Protein AF-A0A6C0L9J0-F1 (afdb_monomer_lite)

Structure (mmCIF, N/CA/C/O backbone):
data_AF-A0A6C0L9J0-F1
#
_entry.id   AF-A0A6C0L9J0-F1
#
loop_
_atom_site.group_PDB
_atom_site.id
_atom_site.type_symbol
_atom_site.label_atom_id
_atom_site.label_alt_id
_atom_site.label_comp_id
_atom_site.label_asym_id
_atom_site.label_entity_id
_atom_site.label_seq_id
_atom_site.pdbx_PDB_ins_code
_atom_site.Cartn_x
_atom_site.Cartn_y
_atom_site.Cartn_z
_atom_site.occupancy
_atom_site.B_iso_or_equiv
_atom_site.auth_seq_id
_atom_site.auth_comp_id
_atom_site.auth_asym_id
_atom_site.auth_atom_id
_atom_site.pdbx_PDB_model_num
ATOM 1 N N . MET A 1 1 ? 30.653 -37.526 -63.000 1.00 47.81 1 MET A N 1
ATOM 2 C CA . MET A 1 1 ? 30.058 -36.736 -61.904 1.00 47.81 1 MET A CA 1
ATOM 3 C C . MET A 1 1 ? 30.768 -35.384 -61.719 1.00 47.81 1 MET A C 1
ATOM 5 O O . MET A 1 1 ? 30.141 -34.483 -61.198 1.00 47.81 1 MET A O 1
ATOM 9 N N . ASP A 1 2 ? 31.978 -35.179 -62.270 1.00 51.78 2 ASP A N 1
ATOM 10 C CA . ASP A 1 2 ? 32.762 -33.926 -62.133 1.00 51.78 2 ASP A CA 1
ATOM 11 C C . ASP A 1 2 ? 32.367 -32.725 -63.022 1.00 51.78 2 ASP A C 1
ATOM 13 O O . ASP A 1 2 ? 32.786 -31.596 -62.768 1.00 51.78 2 ASP A O 1
ATOM 17 N N . ILE A 1 3 ? 31.600 -32.919 -64.101 1.00 50.34 3 ILE A N 1
ATOM 18 C CA . ILE A 1 3 ? 31.293 -31.826 -65.053 1.00 50.34 3 ILE A CA 1
ATOM 19 C C . ILE A 1 3 ? 30.166 -30.922 -64.524 1.00 50.34 3 ILE A C 1
ATOM 21 O O . ILE A 1 3 ? 30.155 -29.719 -64.779 1.00 50.34 3 ILE A O 1
ATOM 25 N N . GLN A 1 4 ? 29.246 -31.485 -63.740 1.00 50.88 4 GLN A N 1
ATOM 26 C CA . GLN A 1 4 ? 28.081 -30.772 -63.211 1.00 50.88 4 GLN A CA 1
ATOM 27 C C . GLN A 1 4 ? 28.453 -29.863 -62.021 1.00 50.88 4 GLN A C 1
ATOM 29 O O . GLN A 1 4 ? 27.894 -28.780 -61.867 1.00 50.88 4 GLN A O 1
ATOM 34 N N . GLU A 1 5 ? 29.467 -30.249 -61.242 1.00 51.72 5 GLU A N 1
ATOM 35 C CA . GLU A 1 5 ? 29.964 -29.493 -60.084 1.00 51.72 5 GLU A CA 1
ATOM 36 C C . GLU A 1 5 ? 30.787 -28.254 -60.501 1.00 51.72 5 GLU A C 1
ATOM 38 O O . GLU A 1 5 ? 30.654 -27.180 -59.911 1.00 51.72 5 GLU A O 1
ATOM 43 N N . LYS A 1 6 ? 31.549 -28.343 -61.605 1.00 51.94 6 LYS A N 1
ATOM 44 C CA . LYS A 1 6 ? 32.286 -27.203 -62.191 1.00 51.94 6 LYS A CA 1
ATOM 45 C C . LYS A 1 6 ? 31.377 -26.092 -62.733 1.00 51.94 6 LYS A C 1
ATOM 47 O O . LYS A 1 6 ? 31.739 -24.920 -62.635 1.00 51.94 6 LYS A O 1
ATOM 52 N N . SER A 1 7 ? 30.212 -26.446 -63.283 1.00 56.53 7 SER A N 1
ATOM 53 C CA . SER A 1 7 ? 29.229 -25.476 -63.797 1.00 56.53 7 SER A CA 1
ATOM 54 C C . SER A 1 7 ? 28.603 -24.663 -62.661 1.00 56.53 7 SER A C 1
ATOM 56 O O . SER A 1 7 ? 28.573 -23.437 -62.719 1.00 56.53 7 SER A O 1
ATOM 58 N N . SER A 1 8 ? 28.209 -25.344 -61.580 1.00 62.62 8 SER A N 1
ATOM 59 C CA . SER A 1 8 ? 27.646 -24.731 -60.370 1.00 62.62 8 SER A CA 1
ATOM 60 C C . SER A 1 8 ? 28.617 -23.744 -59.713 1.00 62.62 8 SER A C 1
ATOM 62 O O . SER A 1 8 ? 28.225 -22.656 -59.300 1.00 62.62 8 SER A O 1
ATOM 64 N N . PHE A 1 9 ? 29.903 -24.094 -59.626 1.00 67.12 9 PHE A N 1
ATOM 65 C CA . PHE A 1 9 ? 30.902 -23.218 -59.009 1.00 67.12 9 PHE A CA 1
ATOM 66 C C . PHE A 1 9 ? 31.180 -21.962 -59.852 1.00 67.12 9 PHE A C 1
ATOM 68 O O . PHE A 1 9 ? 31.325 -20.870 -59.309 1.00 67.12 9 PHE A O 1
ATOM 75 N N . SER A 1 10 ? 31.194 -22.100 -61.183 1.00 71.81 10 SER A N 1
ATOM 76 C CA . SER A 1 10 ? 31.327 -20.978 -62.123 1.00 71.81 10 SER A CA 1
ATOM 77 C C . SER A 1 10 ? 30.147 -20.006 -62.038 1.00 71.81 10 SER A C 1
ATOM 79 O O . SER A 1 10 ? 30.343 -18.794 -62.102 1.00 71.81 10 SER A O 1
ATOM 81 N N . GLU A 1 11 ? 28.925 -20.517 -61.892 1.00 72.81 11 GLU A N 1
ATOM 82 C CA . GLU A 1 11 ? 27.723 -19.691 -61.745 1.00 72.81 11 GLU A CA 1
ATOM 83 C C . GLU A 1 11 ? 27.723 -18.923 -60.420 1.00 72.81 11 GLU A C 1
ATOM 85 O O . GLU A 1 11 ? 27.478 -17.718 -60.413 1.00 72.81 11 GLU A O 1
ATOM 90 N N . ILE A 1 12 ? 28.098 -19.578 -59.316 1.00 74.81 12 ILE A N 1
ATOM 91 C CA . ILE A 1 12 ? 28.243 -18.931 -58.004 1.00 74.81 12 ILE A CA 1
ATOM 92 C C . ILE A 1 12 ? 29.313 -17.833 -58.053 1.00 74.81 12 ILE A C 1
ATOM 94 O O . ILE A 1 12 ? 29.078 -16.730 -57.561 1.00 74.81 12 ILE A O 1
ATOM 98 N N . LEU A 1 13 ? 30.461 -18.089 -58.690 1.00 73.12 13 LEU A N 1
ATOM 99 C CA . LEU A 1 13 ? 31.531 -17.095 -58.822 1.00 73.12 13 LEU A CA 1
ATOM 100 C C . LEU A 1 13 ? 31.079 -15.871 -59.636 1.00 73.12 13 LEU A C 1
ATOM 102 O O . LEU A 1 13 ? 31.434 -14.739 -59.313 1.00 73.12 13 LEU A O 1
ATOM 106 N N . ASN A 1 14 ? 30.265 -16.092 -60.670 1.00 76.06 14 ASN A N 1
ATOM 107 C CA . ASN A 1 14 ? 29.735 -15.024 -61.510 1.00 76.06 14 ASN A CA 1
ATOM 108 C C . ASN A 1 14 ? 28.680 -14.188 -60.767 1.00 76.06 14 ASN A C 1
ATOM 110 O O . ASN A 1 14 ? 28.704 -12.963 -60.837 1.00 76.06 14 ASN A O 1
ATOM 114 N N . ILE A 1 15 ? 27.810 -14.831 -59.981 1.00 74.25 15 ILE A N 1
ATOM 115 C CA . ILE A 1 15 ? 26.850 -14.146 -59.103 1.00 74.25 15 ILE A CA 1
ATOM 116 C C . ILE A 1 15 ? 27.595 -13.290 -58.072 1.00 74.25 15 ILE A C 1
ATOM 118 O O . ILE A 1 15 ? 27.289 -12.109 -57.919 1.00 74.25 15 ILE A O 1
ATOM 122 N N . ILE A 1 16 ? 28.613 -13.851 -57.415 1.00 72.19 16 ILE A N 1
ATOM 123 C CA . ILE A 1 16 ? 29.451 -13.127 -56.449 1.00 72.19 16 ILE A CA 1
ATOM 124 C C . ILE A 1 16 ? 30.126 -11.921 -57.114 1.00 72.19 16 ILE A C 1
ATOM 126 O O . ILE A 1 16 ? 30.069 -10.827 -56.562 1.00 72.19 16 ILE A O 1
ATOM 130 N N . ASN A 1 17 ? 30.686 -12.075 -58.318 1.00 73.19 17 ASN A N 1
ATOM 131 C CA . ASN A 1 17 ? 31.301 -10.968 -59.058 1.00 73.19 17 ASN A CA 1
ATOM 132 C C . ASN A 1 17 ? 30.301 -9.873 -59.453 1.00 73.19 17 ASN A C 1
ATOM 134 O O . ASN A 1 17 ? 30.644 -8.695 -59.389 1.00 73.19 17 ASN A O 1
ATOM 138 N N . ILE A 1 18 ? 29.064 -10.226 -59.815 1.00 75.38 18 ILE A N 1
ATOM 139 C CA . ILE A 1 18 ? 28.004 -9.246 -60.102 1.00 75.38 18 ILE A CA 1
ATOM 140 C C . ILE A 1 18 ? 27.656 -8.449 -58.837 1.00 75.38 18 ILE A C 1
ATOM 142 O O . ILE A 1 18 ? 27.552 -7.223 -58.891 1.00 75.38 18 ILE A O 1
ATOM 146 N N . TYR A 1 19 ? 27.533 -9.116 -57.685 1.00 70.56 19 TYR A N 1
ATOM 147 C CA . TYR A 1 19 ? 27.280 -8.442 -56.409 1.00 70.56 19 TYR A CA 1
ATOM 148 C C . TYR A 1 19 ? 28.460 -7.577 -55.952 1.00 70.56 19 TYR A C 1
ATOM 150 O O . TYR A 1 19 ? 28.243 -6.451 -55.505 1.00 70.56 19 TYR A O 1
ATOM 158 N N . LEU A 1 20 ? 29.698 -8.061 -56.096 1.00 68.50 20 LEU A N 1
ATOM 159 C CA . LEU A 1 20 ? 30.905 -7.290 -55.787 1.00 68.50 20 LEU A CA 1
ATOM 160 C C . LEU A 1 20 ? 31.041 -6.068 -56.693 1.00 68.50 20 LEU A C 1
ATOM 162 O O . LEU A 1 20 ? 31.313 -4.985 -56.190 1.00 68.50 20 LEU A O 1
ATOM 166 N N . SER A 1 21 ? 30.774 -6.208 -57.993 1.00 68.25 21 SER A N 1
ATOM 167 C CA . SER A 1 21 ? 30.796 -5.088 -58.938 1.00 68.25 21 SER A CA 1
ATOM 168 C C . SER A 1 21 ? 29.705 -4.060 -58.627 1.00 68.25 21 SER A C 1
ATOM 170 O O . SER A 1 21 ? 29.962 -2.857 -58.657 1.00 68.25 21 SER A O 1
ATOM 172 N N . GLY A 1 22 ? 28.505 -4.512 -58.246 1.00 70.94 22 GLY A N 1
ATOM 173 C CA . GLY A 1 22 ? 27.444 -3.629 -57.763 1.00 70.94 22 GLY A CA 1
ATOM 174 C C . GLY A 1 22 ? 27.860 -2.872 -56.499 1.00 70.94 22 GLY A C 1
ATOM 175 O O . GLY A 1 22 ? 27.711 -1.653 -56.429 1.00 70.94 22 GLY A O 1
ATOM 176 N N . PHE A 1 23 ? 28.436 -3.570 -55.519 1.00 72.06 23 PHE A N 1
ATOM 177 C CA . PHE A 1 23 ? 28.931 -2.967 -54.281 1.00 72.06 23 PHE A CA 1
ATOM 178 C C . PHE A 1 23 ? 30.071 -1.970 -54.526 1.00 72.06 23 PHE A C 1
ATOM 180 O O . PHE A 1 23 ? 30.087 -0.890 -53.936 1.00 72.06 23 PHE A O 1
ATOM 187 N N . GLU A 1 24 ? 31.000 -2.300 -55.417 1.00 67.06 24 GLU A N 1
ATOM 188 C CA . GLU A 1 24 ? 32.104 -1.437 -55.824 1.00 67.06 24 GLU A CA 1
ATOM 189 C C . GLU A 1 24 ? 31.581 -0.172 -56.516 1.00 67.06 24 GLU A C 1
ATOM 191 O O . GLU A 1 24 ? 31.966 0.933 -56.137 1.00 67.06 24 GLU A O 1
ATOM 196 N N . ALA A 1 25 ? 30.617 -0.299 -57.433 1.00 71.06 25 ALA A N 1
ATOM 197 C CA . ALA A 1 25 ? 29.975 0.841 -58.085 1.00 71.06 25 ALA A CA 1
ATOM 198 C C . ALA A 1 25 ? 29.236 1.754 -57.088 1.00 71.06 25 ALA A C 1
ATOM 200 O O . ALA A 1 25 ? 29.375 2.977 -57.154 1.00 71.06 25 ALA A O 1
ATOM 201 N N . TYR A 1 26 ? 28.501 1.184 -56.125 1.00 69.50 26 TYR A N 1
ATOM 202 C CA . TYR A 1 26 ? 27.864 1.956 -55.051 1.00 69.50 26 TYR A CA 1
ATOM 203 C C . TYR A 1 26 ? 28.889 2.633 -54.138 1.00 69.50 26 TYR A C 1
ATOM 205 O O . TYR A 1 26 ? 28.709 3.790 -53.761 1.00 69.50 26 TYR A O 1
ATOM 213 N N . SER A 1 27 ? 29.984 1.947 -53.818 1.00 61.94 27 SER A N 1
ATOM 214 C CA . SER A 1 27 ? 31.068 2.489 -52.997 1.00 61.94 27 SER A CA 1
ATOM 215 C C . SER A 1 27 ? 31.772 3.646 -53.706 1.00 61.94 27 SER A C 1
ATOM 217 O O . SER A 1 27 ? 31.978 4.695 -53.099 1.00 61.94 27 SER A O 1
ATOM 219 N N . TYR A 1 28 ? 32.054 3.512 -55.006 1.00 69.12 28 TYR A N 1
ATOM 220 C CA . TYR A 1 28 ? 32.574 4.597 -55.838 1.00 69.12 28 TYR A CA 1
ATOM 221 C C . TYR A 1 28 ? 31.591 5.757 -55.948 1.00 69.12 28 TYR A C 1
ATOM 223 O O . TYR A 1 28 ? 32.019 6.902 -55.872 1.00 69.12 28 TYR A O 1
ATOM 231 N N . TYR A 1 29 ? 30.288 5.497 -56.071 1.00 72.38 29 TYR A N 1
ATOM 232 C CA . TYR A 1 29 ? 29.274 6.550 -56.088 1.00 72.38 29 TYR A CA 1
ATOM 233 C C . TYR A 1 29 ? 29.210 7.312 -54.756 1.00 72.38 29 TYR A C 1
ATOM 235 O O . TYR A 1 29 ? 29.145 8.542 -54.758 1.00 72.38 29 TYR A O 1
ATOM 243 N N . ILE A 1 30 ? 29.284 6.615 -53.618 1.00 66.50 30 ILE A N 1
ATOM 244 C CA . ILE A 1 30 ? 29.322 7.230 -52.283 1.00 66.50 30 ILE A CA 1
ATOM 245 C C . ILE A 1 30 ? 30.614 8.030 -52.099 1.00 66.50 30 ILE A C 1
ATOM 247 O O . ILE A 1 30 ? 30.551 9.183 -51.681 1.00 66.50 30 ILE A O 1
ATOM 251 N N . LEU A 1 31 ? 31.771 7.466 -52.455 1.00 67.06 31 LEU A N 1
ATOM 252 C CA . LEU A 1 31 ? 33.071 8.138 -52.361 1.00 67.06 31 LEU A CA 1
ATOM 253 C C . LEU A 1 31 ? 33.170 9.338 -53.304 1.00 67.06 31 LEU A C 1
ATOM 255 O O . LEU A 1 31 ? 33.675 10.382 -52.904 1.00 67.06 31 LEU A O 1
ATOM 259 N N . TYR A 1 32 ? 32.653 9.223 -54.527 1.00 68.69 32 TYR A N 1
ATOM 260 C CA . TYR A 1 32 ? 32.557 10.323 -55.480 1.00 68.69 32 TYR A CA 1
ATOM 261 C C . TYR A 1 32 ? 31.629 11.412 -54.956 1.00 68.69 32 TYR A C 1
ATOM 263 O O . TYR A 1 32 ? 32.008 12.575 -54.955 1.00 68.69 32 TYR A O 1
ATOM 271 N N . SER A 1 33 ? 30.455 11.053 -54.436 1.00 66.25 33 SER A N 1
ATOM 272 C CA . SER A 1 33 ? 29.528 12.010 -53.826 1.00 66.25 33 SER A CA 1
ATOM 273 C C . SER A 1 33 ? 30.157 12.703 -52.613 1.00 66.25 33 SER A C 1
ATOM 275 O O . SER A 1 33 ? 30.070 13.923 -52.507 1.00 66.25 33 SER A O 1
ATOM 277 N N . LEU A 1 34 ? 30.872 11.971 -51.748 1.00 61.16 34 LEU A N 1
ATOM 278 C CA . LEU A 1 34 ? 31.637 12.545 -50.635 1.00 61.16 34 LEU A CA 1
ATOM 279 C C . LEU A 1 34 ? 32.784 13.440 -51.115 1.00 61.16 34 LEU A C 1
ATOM 281 O O . LEU A 1 34 ? 33.017 14.487 -50.522 1.00 61.16 34 LEU A O 1
ATOM 285 N N . SER A 1 35 ? 33.497 13.054 -52.173 1.00 61.47 35 SER A N 1
ATOM 286 C CA . SER A 1 35 ? 34.591 13.834 -52.762 1.00 61.47 35 SER A CA 1
ATOM 287 C C . SER A 1 35 ? 34.073 15.105 -53.430 1.00 61.47 35 SER A C 1
ATOM 289 O O . SER A 1 35 ? 34.681 16.161 -53.289 1.00 61.47 35 SER A O 1
ATOM 291 N N . ASN A 1 36 ? 32.922 15.037 -54.096 1.00 60.62 36 ASN A N 1
ATOM 292 C CA . ASN A 1 36 ? 32.284 16.178 -54.739 1.00 60.62 36 ASN A CA 1
ATOM 293 C C . ASN A 1 36 ? 31.684 17.132 -53.699 1.00 60.62 36 ASN A C 1
ATOM 295 O O . ASN A 1 36 ? 31.747 18.346 -53.874 1.00 60.62 36 ASN A O 1
ATOM 299 N N . VAL A 1 37 ? 31.169 16.599 -52.585 1.00 62.59 37 VAL A N 1
ATOM 300 C CA . VAL A 1 37 ? 30.868 17.393 -51.390 1.00 62.59 37 VAL A CA 1
ATOM 301 C C . VAL A 1 37 ? 32.163 18.023 -50.881 1.00 62.59 37 VAL A C 1
ATOM 303 O O . VAL A 1 37 ? 32.251 19.235 -50.903 1.00 62.59 37 VAL A O 1
ATOM 306 N N . SER A 1 38 ? 33.215 17.258 -50.572 1.00 57.25 38 SER A N 1
ATOM 307 C CA . SER A 1 38 ? 34.508 17.759 -50.068 1.00 57.25 38 SER A CA 1
ATOM 308 C C . SER A 1 38 ? 35.143 18.854 -50.939 1.00 57.25 38 SER A C 1
ATOM 310 O O . SER A 1 38 ? 35.646 19.840 -50.407 1.00 57.25 38 SER A O 1
ATOM 312 N N . ASN A 1 39 ? 35.106 18.713 -52.266 1.00 58.00 39 ASN A N 1
ATOM 313 C CA . ASN A 1 39 ? 35.653 19.694 -53.207 1.00 58.00 39 ASN A CA 1
ATOM 314 C C . ASN A 1 39 ? 34.782 20.957 -53.309 1.00 58.00 39 ASN A C 1
ATOM 316 O O . ASN A 1 39 ? 35.319 22.045 -53.499 1.00 58.00 39 ASN A O 1
ATOM 320 N N . ASN A 1 40 ? 33.461 20.845 -53.128 1.00 57.84 40 ASN A N 1
ATOM 321 C CA . ASN A 1 40 ? 32.553 21.997 -53.063 1.00 57.84 40 ASN A CA 1
ATOM 322 C C . ASN A 1 40 ? 32.422 22.590 -51.647 1.00 57.84 40 ASN A C 1
ATOM 324 O O . ASN A 1 40 ? 31.983 23.730 -51.499 1.00 57.84 40 ASN A O 1
ATOM 328 N N . THR A 1 41 ? 32.845 21.867 -50.607 1.00 52.66 41 THR A N 1
ATOM 329 C CA . THR A 1 41 ? 32.806 22.304 -49.206 1.00 52.66 41 THR A CA 1
ATOM 330 C C . THR A 1 41 ? 33.764 23.464 -48.950 1.00 52.66 41 THR A C 1
ATOM 332 O O . THR A 1 41 ? 33.439 24.345 -48.163 1.00 52.66 41 THR A O 1
ATOM 335 N N . TYR A 1 42 ? 34.881 23.564 -49.680 1.00 52.56 42 TYR A N 1
ATOM 336 C CA . TYR A 1 42 ? 35.772 24.733 -49.604 1.00 52.56 42 TYR A CA 1
ATOM 337 C C . TYR A 1 42 ? 35.109 26.051 -50.053 1.00 52.56 42 TYR A C 1
ATOM 339 O O . TYR A 1 42 ? 35.572 27.119 -49.661 1.00 52.56 42 TYR A O 1
ATOM 347 N N . ASN A 1 43 ? 34.012 25.983 -50.821 1.00 54.28 43 ASN A N 1
ATOM 348 C CA . ASN A 1 43 ? 33.217 27.139 -51.254 1.00 54.28 43 ASN A CA 1
ATOM 349 C C . ASN A 1 43 ? 31.942 27.357 -50.422 1.00 54.28 43 ASN A C 1
ATOM 351 O O . ASN A 1 43 ? 31.182 28.289 -50.695 1.00 54.28 43 ASN A O 1
ATOM 355 N N . LEU A 1 44 ? 31.677 26.521 -49.415 1.00 58.28 44 LEU A N 1
ATOM 356 C CA . LEU A 1 44 ? 30.556 26.744 -48.507 1.00 58.28 44 LEU A CA 1
ATOM 357 C C . LEU A 1 44 ? 30.925 27.847 -47.514 1.00 58.28 44 LEU A C 1
ATOM 359 O O . LEU A 1 44 ? 31.989 27.835 -46.894 1.00 58.28 44 LEU A O 1
ATOM 363 N N . SER A 1 45 ? 30.014 28.797 -47.328 1.00 64.75 45 SER A N 1
ATOM 364 C CA . SER A 1 45 ? 30.209 29.863 -46.346 1.00 64.75 45 SER A CA 1
ATOM 365 C C . SER A 1 45 ? 30.359 29.284 -44.930 1.00 64.75 45 SER A C 1
ATOM 367 O O . SER A 1 45 ? 29.773 28.245 -44.600 1.00 64.75 45 SER A O 1
ATOM 369 N N . LEU A 1 46 ? 31.100 29.978 -44.059 1.00 63.50 46 LEU A N 1
ATOM 370 C CA . LEU A 1 46 ? 31.235 29.622 -42.636 1.00 63.50 46 LEU A CA 1
ATOM 371 C C . LEU A 1 46 ? 29.870 29.393 -41.954 1.00 63.50 46 LEU A C 1
ATOM 373 O O . LEU A 1 46 ? 29.740 28.510 -41.109 1.00 63.50 46 LEU A O 1
ATOM 377 N N . TYR A 1 47 ? 28.835 30.131 -42.371 1.00 69.12 47 TYR A N 1
ATOM 378 C CA . TYR A 1 47 ? 27.465 29.980 -41.875 1.00 69.12 47 TYR A CA 1
ATOM 379 C C . TYR A 1 47 ? 26.857 28.606 -42.179 1.00 69.12 47 TYR A C 1
ATOM 381 O O . TYR A 1 47 ? 26.197 28.025 -41.321 1.00 69.12 47 TYR A O 1
ATOM 389 N N . GLN A 1 48 ? 27.093 28.052 -43.369 1.00 69.25 48 GLN A N 1
ATOM 390 C CA . GLN A 1 48 ? 26.560 26.738 -43.741 1.00 69.25 48 GLN A CA 1
ATOM 391 C C . GLN A 1 48 ? 27.242 25.609 -42.960 1.00 69.25 48 GLN A C 1
ATOM 393 O O . GLN A 1 48 ? 26.568 24.681 -42.517 1.00 69.25 48 GLN A O 1
ATOM 398 N N . HIS A 1 49 ? 28.548 25.724 -42.702 1.00 70.94 49 HIS A N 1
ATOM 399 C CA . HIS A 1 49 ? 29.271 24.783 -41.842 1.00 70.94 49 HIS A CA 1
ATOM 400 C C . HIS A 1 49 ? 28.767 24.822 -40.395 1.00 70.94 49 HIS A C 1
ATOM 402 O O . HIS A 1 49 ? 28.568 23.774 -39.782 1.00 70.94 49 HIS A O 1
ATOM 408 N N . LEU A 1 50 ? 28.510 26.022 -39.863 1.00 74.25 50 LEU A N 1
ATOM 409 C CA . LEU A 1 50 ? 27.951 26.203 -38.524 1.00 74.25 50 LEU A CA 1
ATOM 410 C C . LEU A 1 50 ? 26.565 25.550 -38.398 1.00 74.25 50 LEU A C 1
ATOM 412 O O . LEU A 1 50 ? 26.308 24.845 -37.427 1.00 74.25 50 LEU A O 1
ATOM 416 N N . ILE A 1 51 ? 25.691 25.735 -39.393 1.00 77.38 51 ILE A N 1
ATOM 417 C CA . ILE A 1 51 ? 24.346 25.136 -39.405 1.00 77.38 51 ILE A CA 1
ATOM 418 C C . ILE A 1 51 ? 24.422 23.605 -39.427 1.00 77.38 51 ILE A C 1
ATOM 420 O O . ILE A 1 51 ? 23.699 22.952 -38.678 1.00 77.38 51 ILE A O 1
ATOM 424 N N . ILE A 1 52 ? 25.317 23.026 -40.234 1.00 83.25 52 ILE A N 1
ATOM 425 C CA . ILE A 1 52 ? 25.514 21.569 -40.284 1.00 83.25 52 ILE A CA 1
ATOM 426 C C . ILE A 1 52 ? 26.026 21.045 -38.937 1.00 83.25 52 ILE A C 1
ATOM 428 O O . ILE A 1 52 ? 25.532 20.032 -38.446 1.00 83.25 52 ILE A O 1
ATOM 432 N N . LEU A 1 53 ? 26.968 21.746 -38.302 1.00 81.88 53 LEU A N 1
ATOM 433 C CA . LEU A 1 53 ? 27.498 21.356 -36.996 1.00 81.88 53 LEU A CA 1
ATOM 434 C C . LEU A 1 53 ? 26.425 21.418 -35.899 1.00 81.88 53 LEU A C 1
ATOM 436 O O . LEU A 1 53 ? 26.314 20.490 -35.098 1.00 81.88 53 LEU A O 1
ATOM 440 N N . ILE A 1 54 ? 25.593 22.463 -35.898 1.00 84.38 54 ILE A N 1
ATOM 441 C CA . ILE A 1 54 ? 24.441 22.579 -34.991 1.00 84.38 54 ILE A CA 1
ATOM 442 C C . ILE A 1 54 ? 23.444 21.445 -35.246 1.00 84.38 54 ILE A C 1
ATOM 444 O O . ILE A 1 54 ? 22.954 20.839 -34.297 1.00 84.38 54 ILE A O 1
ATOM 448 N N . PHE A 1 55 ? 23.167 21.121 -36.510 1.00 87.44 55 PHE A N 1
ATOM 449 C CA . PHE A 1 55 ? 22.257 20.037 -36.867 1.00 87.44 55 PHE A CA 1
ATOM 450 C C . PHE A 1 55 ? 22.764 18.677 -36.373 1.00 87.44 55 PHE A C 1
ATOM 452 O O . PHE A 1 55 ? 22.009 17.931 -35.754 1.00 87.44 55 PHE A O 1
ATOM 459 N N . ILE A 1 56 ? 24.053 18.378 -36.562 1.00 88.62 56 ILE A N 1
ATOM 460 C CA . ILE A 1 56 ? 24.678 17.152 -36.045 1.00 88.62 56 ILE A CA 1
ATOM 461 C C . ILE A 1 56 ? 24.583 17.103 -34.514 1.00 88.62 56 ILE A C 1
ATOM 463 O O . ILE A 1 56 ? 24.198 16.074 -33.959 1.00 88.62 56 ILE A O 1
ATOM 467 N N . ALA A 1 57 ? 24.871 18.211 -33.825 1.00 89.06 57 ALA A N 1
ATOM 468 C CA . ALA A 1 57 ? 24.747 18.287 -32.370 1.00 89.06 57 ALA A CA 1
ATOM 469 C C . ALA A 1 57 ? 23.304 18.035 -31.895 1.00 89.06 57 ALA A C 1
ATOM 471 O O . ALA A 1 57 ? 23.091 17.336 -30.905 1.00 89.06 57 ALA A O 1
ATOM 472 N N . LEU A 1 58 ? 22.311 18.548 -32.627 1.00 92.38 58 LEU A N 1
ATOM 473 C CA . LEU A 1 58 ? 20.892 18.354 -32.330 1.00 92.38 58 LEU A CA 1
ATOM 474 C C . LEU A 1 58 ? 20.477 16.886 -32.523 1.00 92.38 58 LEU A C 1
ATOM 476 O O . LEU A 1 58 ? 19.818 16.317 -31.655 1.00 92.38 58 LEU A O 1
ATOM 480 N N . VAL A 1 59 ? 20.926 16.236 -33.601 1.00 92.56 59 VAL A N 1
ATOM 481 C CA . VAL A 1 59 ? 20.684 14.800 -33.830 1.00 92.56 59 VAL A CA 1
ATOM 482 C C . VAL A 1 59 ? 21.299 13.952 -32.713 1.00 92.56 59 VAL A C 1
ATOM 484 O O . VAL A 1 59 ? 20.630 13.064 -32.187 1.00 92.56 59 VAL A O 1
ATOM 487 N N . ILE A 1 60 ? 22.536 14.248 -32.297 1.00 92.69 60 ILE A N 1
ATOM 488 C CA . ILE A 1 60 ? 23.184 13.556 -31.171 1.00 92.69 60 ILE A CA 1
ATOM 489 C C . ILE A 1 60 ? 22.377 13.754 -29.883 1.00 92.69 60 ILE A C 1
ATOM 491 O O . ILE A 1 60 ? 22.136 12.790 -29.161 1.00 92.69 60 ILE A O 1
ATOM 495 N N . PHE A 1 61 ? 21.911 14.975 -29.610 1.00 93.81 61 PHE A N 1
ATOM 496 C CA . PHE A 1 61 ? 21.085 15.258 -28.438 1.00 93.81 61 PHE A CA 1
ATOM 497 C C . PHE A 1 61 ? 19.779 14.449 -28.441 1.00 93.81 61 PHE A C 1
ATOM 499 O O . PHE A 1 61 ? 19.445 13.835 -27.429 1.00 93.81 61 PHE A O 1
ATOM 506 N N . ILE A 1 62 ? 19.077 14.376 -29.579 1.00 89.81 62 ILE A N 1
ATOM 507 C CA . ILE A 1 62 ? 17.860 13.559 -29.716 1.00 89.81 62 ILE A CA 1
ATOM 508 C C . ILE A 1 62 ? 18.167 12.082 -29.459 1.00 89.81 62 ILE A C 1
ATOM 510 O O . ILE A 1 62 ? 17.444 11.439 -28.701 1.00 89.81 62 ILE A O 1
ATOM 514 N N . LEU A 1 63 ? 19.245 11.545 -30.041 1.00 87.75 63 LEU A N 1
ATOM 515 C CA . LEU A 1 63 ? 19.639 10.150 -29.830 1.00 87.75 63 LEU A CA 1
ATOM 516 C C . LEU A 1 63 ? 19.966 9.861 -28.363 1.00 87.75 63 LEU A C 1
ATOM 518 O O . LEU A 1 63 ? 19.579 8.812 -27.858 1.00 87.75 63 LEU A O 1
ATOM 522 N N . VAL A 1 64 ? 20.622 10.789 -27.662 1.00 89.56 64 VAL A N 1
ATOM 523 C CA . VAL A 1 64 ? 20.904 10.663 -26.226 1.00 89.56 64 VAL A CA 1
ATOM 524 C C . VAL A 1 64 ? 19.610 10.654 -25.413 1.00 89.56 64 VAL A C 1
ATOM 526 O O . VAL A 1 64 ? 19.441 9.786 -24.558 1.00 89.56 64 VAL A O 1
ATOM 529 N N . VAL A 1 65 ? 18.676 11.569 -25.689 1.00 90.38 65 VAL A N 1
ATOM 530 C CA . VAL A 1 65 ? 17.372 11.605 -25.005 1.00 90.38 65 VAL A CA 1
ATOM 531 C C . VAL A 1 65 ? 16.587 10.317 -25.260 1.00 90.38 65 VAL A C 1
ATOM 533 O O . VAL A 1 65 ? 16.093 9.715 -24.310 1.00 90.38 65 VAL A O 1
ATOM 536 N N . MET A 1 66 ? 16.526 9.849 -26.510 1.00 85.00 66 MET A N 1
ATOM 537 C CA . MET A 1 66 ? 15.866 8.586 -26.858 1.00 85.00 66 MET A CA 1
ATOM 538 C C . MET A 1 66 ? 16.532 7.379 -26.190 1.00 85.00 66 MET A C 1
ATOM 540 O O . MET A 1 66 ? 15.838 6.497 -25.690 1.00 85.00 66 MET A O 1
ATOM 544 N N . TYR A 1 67 ? 17.866 7.336 -26.160 1.00 84.81 67 TYR A N 1
ATOM 545 C CA . TYR A 1 67 ? 18.619 6.272 -25.500 1.00 84.81 67 TYR A CA 1
ATOM 546 C C . TYR A 1 67 ? 18.301 6.217 -24.006 1.00 84.81 67 TYR A C 1
ATOM 548 O O . TYR A 1 67 ? 17.987 5.150 -23.480 1.00 84.81 67 TYR A O 1
ATOM 556 N N . TYR A 1 68 ? 18.321 7.366 -23.326 1.00 83.62 68 TYR A N 1
ATOM 557 C CA . TYR A 1 68 ? 17.962 7.419 -21.916 1.00 83.62 68 TYR A CA 1
ATOM 558 C C . TYR A 1 68 ? 16.503 7.019 -21.686 1.00 83.62 68 TYR A C 1
ATOM 560 O O . TYR A 1 68 ? 16.253 6.227 -20.784 1.00 83.62 68 TYR A O 1
ATOM 568 N N . ASP A 1 69 ? 15.555 7.479 -22.506 1.00 84.25 69 ASP A N 1
ATOM 569 C CA . ASP A 1 69 ? 14.142 7.101 -22.364 1.00 84.25 69 ASP A CA 1
ATOM 570 C C . ASP A 1 69 ? 13.934 5.578 -22.453 1.00 84.25 69 ASP A C 1
ATOM 572 O O . ASP A 1 69 ? 13.293 4.976 -21.588 1.00 84.25 69 ASP A O 1
ATOM 576 N N . VAL A 1 70 ? 14.552 4.922 -23.442 1.00 83.69 70 VAL A N 1
ATOM 577 C CA . VAL A 1 70 ? 14.452 3.463 -23.618 1.00 83.69 70 VAL A CA 1
ATOM 578 C C . VAL A 1 70 ? 15.097 2.714 -22.452 1.00 83.69 70 VAL A C 1
ATOM 580 O O . VAL A 1 70 ? 14.450 1.856 -21.850 1.00 83.69 70 VAL A O 1
ATOM 583 N N . ILE A 1 71 ? 16.333 3.061 -22.086 1.00 78.62 71 ILE A N 1
ATOM 584 C CA . ILE A 1 71 ? 17.072 2.364 -21.025 1.00 78.62 71 ILE A CA 1
ATOM 585 C C . ILE A 1 71 ? 16.411 2.561 -19.659 1.00 78.62 71 ILE A C 1
ATOM 587 O O . ILE A 1 71 ? 16.276 1.602 -18.899 1.00 78.62 71 ILE A O 1
ATOM 591 N N . TYR A 1 72 ? 15.954 3.775 -19.331 1.00 74.38 72 TYR A N 1
ATOM 592 C CA . TYR A 1 72 ? 15.247 4.016 -18.071 1.00 74.38 72 TYR A CA 1
ATOM 593 C C . TYR A 1 72 ? 13.920 3.263 -18.016 1.00 74.38 72 TYR A C 1
ATOM 595 O O . TYR A 1 72 ? 13.582 2.709 -16.966 1.00 74.38 72 TYR A O 1
ATOM 603 N N . ARG A 1 73 ? 13.181 3.196 -19.129 1.00 73.75 73 ARG A N 1
ATOM 604 C CA . ARG A 1 73 ? 11.934 2.429 -19.200 1.00 73.75 73 ARG A CA 1
ATOM 605 C C . ARG A 1 73 ? 12.180 0.936 -18.995 1.00 73.75 73 ARG A C 1
ATOM 607 O O . ARG A 1 73 ? 11.476 0.311 -18.204 1.00 73.75 73 ARG A O 1
ATOM 614 N N . GLU A 1 74 ? 13.190 0.371 -19.649 1.00 75.12 74 GLU A N 1
ATOM 615 C CA . GLU A 1 74 ? 13.564 -1.037 -19.478 1.00 75.12 74 GLU A CA 1
ATOM 616 C C . GLU A 1 74 ? 14.042 -1.337 -18.055 1.00 75.12 74 GLU A C 1
ATOM 618 O O . GLU A 1 74 ? 13.544 -2.269 -17.423 1.00 75.12 74 GLU A O 1
ATOM 623 N N . ALA A 1 75 ? 14.930 -0.510 -17.500 1.00 68.69 75 ALA A N 1
ATOM 624 C CA . ALA A 1 75 ? 15.408 -0.663 -16.128 1.00 68.69 75 ALA A CA 1
ATOM 625 C C . ALA A 1 75 ? 14.268 -0.557 -15.101 1.00 68.69 75 ALA A C 1
ATOM 627 O O . ALA A 1 75 ? 14.237 -1.314 -14.130 1.00 68.69 75 ALA A O 1
ATOM 628 N N . SER A 1 76 ? 13.310 0.348 -15.323 1.00 73.38 76 SER A N 1
ATOM 629 C CA . SER A 1 76 ? 12.113 0.489 -14.489 1.00 73.38 76 SER A CA 1
ATOM 630 C C . SER A 1 76 ? 11.244 -0.770 -14.531 1.00 73.38 76 SER A C 1
ATOM 632 O O . SER A 1 76 ? 10.848 -1.285 -13.483 1.00 73.38 76 SER A O 1
ATOM 634 N N . ASN A 1 77 ? 11.013 -1.321 -15.726 1.00 75.00 77 ASN A N 1
ATOM 635 C CA . ASN A 1 77 ? 10.248 -2.554 -15.896 1.00 75.00 77 ASN A CA 1
ATOM 636 C C . ASN A 1 77 ? 10.932 -3.746 -15.213 1.00 75.00 77 ASN A C 1
ATOM 638 O O . ASN A 1 77 ? 10.284 -4.461 -14.451 1.00 75.00 77 ASN A O 1
ATOM 642 N N . ILE A 1 78 ? 12.244 -3.920 -15.413 1.00 77.62 78 ILE A N 1
ATOM 643 C CA . ILE A 1 78 ? 13.034 -4.984 -14.770 1.00 77.62 78 ILE A CA 1
ATOM 644 C C . ILE A 1 78 ? 12.985 -4.845 -13.247 1.00 77.62 78 ILE A C 1
ATOM 646 O O . ILE A 1 78 ? 12.761 -5.826 -12.536 1.00 77.62 78 ILE A O 1
ATOM 650 N N . LYS A 1 79 ? 13.153 -3.621 -12.733 1.00 78.88 79 LYS A N 1
ATOM 651 C CA . LYS A 1 79 ? 13.043 -3.346 -11.300 1.00 78.88 79 LYS A CA 1
ATOM 652 C C . LYS A 1 79 ? 11.667 -3.748 -10.769 1.00 78.88 79 LYS A C 1
ATOM 654 O O . LYS A 1 79 ? 11.604 -4.412 -9.740 1.00 78.88 79 LYS A O 1
ATOM 659 N N . ARG A 1 80 ? 10.583 -3.393 -11.469 1.00 76.00 80 ARG A N 1
ATOM 660 C CA . ARG A 1 80 ? 9.218 -3.758 -11.065 1.00 76.00 80 ARG A CA 1
ATOM 661 C C . ARG A 1 80 ? 9.021 -5.274 -11.042 1.00 76.00 80 ARG A C 1
ATOM 663 O O . ARG A 1 80 ? 8.482 -5.783 -10.066 1.00 76.00 80 ARG A O 1
ATOM 670 N N . CYS A 1 81 ? 9.490 -5.997 -12.062 1.00 78.56 81 CYS A N 1
ATOM 671 C CA . CYS A 1 81 ? 9.422 -7.463 -12.094 1.00 78.56 81 CYS A CA 1
ATOM 672 C C . CYS A 1 81 ? 10.153 -8.092 -10.902 1.00 78.56 81 CYS A C 1
ATOM 674 O O . CYS A 1 81 ? 9.584 -8.933 -10.214 1.00 78.56 81 CYS A O 1
ATOM 676 N N . LYS A 1 82 ? 11.362 -7.613 -10.591 1.00 82.44 82 LYS A N 1
ATOM 677 C CA . LYS A 1 82 ? 12.125 -8.086 -9.431 1.00 82.44 82 LYS A CA 1
ATOM 678 C C . LYS A 1 82 ? 11.396 -7.832 -8.109 1.00 82.44 82 LYS A C 1
ATOM 680 O O . LYS A 1 82 ? 11.413 -8.678 -7.223 1.00 82.44 82 LYS A O 1
ATOM 685 N N . GLU A 1 83 ? 10.757 -6.672 -7.960 1.00 83.25 83 GLU A N 1
ATOM 686 C CA . GLU A 1 83 ? 9.966 -6.355 -6.763 1.00 83.25 83 GLU A CA 1
ATOM 687 C C . GLU A 1 83 ? 8.737 -7.267 -6.619 1.00 83.25 83 GLU A C 1
ATOM 689 O O . GLU A 1 83 ? 8.387 -7.650 -5.504 1.00 83.25 83 GLU A O 1
ATOM 694 N N . ILE A 1 84 ? 8.104 -7.642 -7.733 1.00 84.19 84 ILE A N 1
ATOM 695 C CA . ILE A 1 84 ? 6.991 -8.601 -7.764 1.00 84.19 84 ILE A CA 1
ATOM 696 C C . ILE A 1 84 ? 7.464 -10.003 -7.362 1.00 84.19 84 ILE A C 1
ATOM 698 O O . ILE A 1 84 ? 6.843 -10.635 -6.512 1.00 84.19 84 ILE A O 1
ATOM 702 N N . GLU A 1 85 ? 8.575 -10.480 -7.924 1.00 84.06 85 GLU A N 1
ATOM 703 C CA . GLU A 1 85 ? 9.154 -11.788 -7.583 1.00 84.06 85 GLU A CA 1
ATOM 704 C C . GLU A 1 85 ? 9.519 -11.881 -6.098 1.00 84.06 85 GLU A C 1
ATOM 706 O O . GLU A 1 85 ? 9.146 -12.842 -5.428 1.00 84.06 85 GLU A O 1
ATOM 711 N N . GLN A 1 86 ? 10.171 -10.849 -5.555 1.00 84.06 86 GLN A N 1
ATOM 712 C CA . GLN A 1 86 ? 10.505 -10.788 -4.130 1.00 84.06 86 GLN A CA 1
ATOM 713 C C . GLN A 1 86 ? 9.262 -10.817 -3.239 1.00 84.06 86 GLN A C 1
ATOM 715 O O . GLN A 1 86 ? 9.272 -11.443 -2.181 1.00 84.06 86 GLN A O 1
ATOM 720 N N . ALA A 1 87 ? 8.185 -10.143 -3.641 1.00 82.69 87 ALA A N 1
ATOM 721 C CA . ALA A 1 87 ? 6.952 -10.155 -2.868 1.00 82.69 87 ALA A CA 1
ATOM 722 C C . ALA A 1 87 ? 6.291 -11.534 -2.840 1.00 82.69 87 ALA A C 1
ATOM 724 O O . ALA A 1 87 ? 5.789 -11.935 -1.789 1.00 82.69 87 ALA A O 1
ATOM 725 N N . ILE A 1 88 ? 6.326 -12.258 -3.964 1.00 85.06 88 ILE A N 1
ATOM 726 C CA . ILE A 1 88 ? 5.883 -13.654 -4.042 1.00 85.06 88 ILE A CA 1
ATOM 727 C C . ILE A 1 88 ? 6.735 -14.512 -3.103 1.00 85.06 88 ILE A C 1
ATOM 729 O O . ILE A 1 88 ? 6.187 -15.163 -2.222 1.00 85.06 88 ILE A O 1
ATOM 733 N N . GLU A 1 89 ? 8.064 -14.435 -3.196 1.00 86.31 89 GLU A N 1
ATOM 734 C CA . GLU A 1 89 ? 8.984 -15.214 -2.355 1.00 86.31 89 GLU A CA 1
ATOM 735 C C . GLU A 1 89 ? 8.760 -14.979 -0.848 1.00 86.31 89 GLU A C 1
ATOM 737 O O . GLU A 1 89 ? 8.713 -15.922 -0.052 1.00 86.31 89 GLU A O 1
ATOM 742 N N . ILE A 1 90 ? 8.581 -13.718 -0.442 1.00 85.00 90 ILE A N 1
ATOM 743 C CA . ILE A 1 90 ? 8.314 -13.363 0.956 1.00 85.00 90 ILE A CA 1
ATOM 744 C C . ILE A 1 90 ? 6.964 -13.924 1.411 1.00 85.00 90 ILE A C 1
ATOM 746 O O . ILE A 1 90 ? 6.877 -14.454 2.520 1.00 85.00 90 ILE A O 1
ATOM 750 N N . ASN A 1 91 ? 5.922 -13.807 0.582 1.00 87.31 91 ASN A N 1
ATOM 751 C CA . ASN A 1 91 ? 4.563 -14.202 0.953 1.00 87.31 91 ASN A CA 1
ATOM 752 C C . ASN A 1 91 ? 4.331 -15.713 0.889 1.00 87.31 91 ASN A C 1
ATOM 754 O O . ASN A 1 91 ? 3.543 -16.228 1.676 1.00 87.31 91 ASN A O 1
ATOM 758 N N . ASP A 1 92 ? 5.034 -16.438 0.024 1.00 84.94 92 ASP A N 1
ATOM 759 C CA . ASP A 1 92 ? 4.881 -17.886 -0.151 1.00 84.94 92 ASP A CA 1
ATOM 760 C C . ASP A 1 92 ? 5.215 -18.684 1.109 1.00 84.94 92 ASP A C 1
ATOM 762 O O . ASP A 1 92 ? 4.643 -19.746 1.348 1.00 84.94 92 ASP A O 1
ATOM 766 N N . ASN A 1 93 ? 6.087 -18.135 1.951 1.00 80.62 93 ASN A N 1
ATOM 767 C CA . ASN A 1 93 ? 6.490 -18.733 3.219 1.00 80.62 93 ASN A CA 1
ATOM 768 C C . ASN A 1 93 ? 5.557 -18.371 4.390 1.00 80.62 93 ASN A C 1
ATOM 770 O O . ASN A 1 93 ? 5.805 -18.766 5.533 1.00 80.62 93 ASN A O 1
ATOM 774 N N . LEU A 1 94 ? 4.505 -17.585 4.143 1.00 84.56 94 LEU A N 1
ATOM 775 C CA . LEU A 1 94 ? 3.565 -17.146 5.169 1.00 84.56 94 LEU A CA 1
ATOM 776 C C . LEU A 1 94 ? 2.323 -18.035 5.176 1.00 84.56 94 LEU A C 1
ATOM 778 O O . LEU A 1 94 ? 1.780 -18.394 4.140 1.00 84.56 94 LEU A O 1
ATOM 782 N N . GLU A 1 95 ? 1.811 -18.302 6.376 1.00 83.50 95 GLU A N 1
ATOM 783 C CA . GLU A 1 95 ? 0.537 -19.009 6.576 1.00 83.50 95 GLU A CA 1
ATOM 784 C C . GLU A 1 95 ? -0.654 -18.271 5.932 1.00 83.50 95 GLU A C 1
ATOM 786 O O . GLU A 1 95 ? -1.600 -18.891 5.456 1.00 83.50 95 GLU A O 1
ATOM 791 N N . TYR A 1 96 ? -0.575 -16.936 5.871 1.00 86.06 96 TYR A N 1
ATOM 792 C CA . TYR A 1 96 ? -1.598 -16.051 5.310 1.00 86.06 96 TYR A CA 1
ATOM 793 C C . TYR A 1 96 ? -0.960 -15.109 4.273 1.00 86.06 96 TYR A C 1
ATOM 795 O O . TYR A 1 96 ? -0.644 -13.964 4.609 1.00 86.06 96 TYR A O 1
ATOM 803 N N . PRO A 1 97 ? -0.710 -15.583 3.039 1.00 89.75 97 PRO A N 1
ATOM 804 C CA . PRO A 1 97 ? -0.060 -14.794 1.995 1.00 89.75 97 PRO A CA 1
ATOM 805 C C . PRO A 1 97 ? -0.963 -13.653 1.516 1.00 89.75 97 PRO A C 1
ATOM 807 O O . PRO A 1 97 ? -2.165 -13.846 1.337 1.00 89.75 97 PRO A O 1
ATOM 810 N N . PHE A 1 98 ? -0.376 -12.479 1.270 1.00 91.81 98 PHE A N 1
ATOM 811 C CA . PHE A 1 98 ? -1.053 -11.284 0.747 1.00 91.81 98 PHE A CA 1
ATOM 812 C C . PHE A 1 98 ? -2.278 -10.838 1.563 1.00 91.81 98 PHE A C 1
ATOM 814 O O . PHE A 1 98 ? -3.247 -10.300 1.024 1.00 91.81 98 PHE A O 1
ATOM 821 N N . ARG A 1 99 ? -2.243 -11.072 2.877 1.00 93.75 99 ARG A N 1
ATOM 822 C CA . ARG A 1 99 ? -3.267 -10.627 3.824 1.00 93.75 99 ARG A CA 1
ATOM 823 C C . ARG A 1 99 ? -2.639 -9.733 4.878 1.00 93.75 99 ARG A C 1
ATOM 825 O O . ARG A 1 99 ? -1.718 -10.148 5.589 1.00 93.75 99 ARG A O 1
ATOM 832 N N . TYR A 1 100 ? -3.160 -8.518 4.994 1.00 94.81 100 TYR A N 1
ATOM 833 C CA . TYR A 1 100 ? -2.562 -7.470 5.814 1.00 94.81 100 TYR A CA 1
ATOM 834 C C . TYR A 1 100 ? -3.608 -6.770 6.669 1.00 94.81 100 TYR A C 1
ATOM 836 O O . TYR A 1 100 ? -4.717 -6.501 6.212 1.00 94.81 100 TYR A O 1
ATOM 844 N N . ASN A 1 101 ? -3.211 -6.406 7.884 1.00 94.88 101 ASN A N 1
ATOM 845 C CA . ASN A 1 101 ? -4.019 -5.595 8.784 1.00 94.88 101 ASN A CA 1
ATOM 846 C C . ASN A 1 101 ? -3.353 -4.225 8.930 1.00 94.88 101 ASN A C 1
ATOM 848 O O . ASN A 1 101 ? -2.159 -4.141 9.224 1.00 94.88 101 ASN A O 1
ATOM 852 N N . VAL A 1 102 ? -4.113 -3.152 8.723 1.00 94.31 102 VAL A N 1
ATOM 853 C CA . VAL A 1 102 ? -3.664 -1.772 8.934 1.00 94.31 102 VAL A CA 1
ATOM 854 C C . VAL A 1 102 ? -4.438 -1.181 10.104 1.00 94.31 102 VAL A C 1
ATOM 856 O O . VAL A 1 102 ? -5.630 -0.904 9.995 1.00 94.31 102 VAL A O 1
ATOM 859 N N . TYR A 1 103 ? -3.742 -0.982 11.216 1.00 92.81 103 TYR A N 1
ATOM 860 C CA . TYR A 1 103 ? -4.274 -0.449 12.464 1.00 92.81 103 TYR A CA 1
ATOM 861 C C . TYR A 1 103 ? -4.052 1.051 12.565 1.00 92.81 103 TYR A C 1
ATOM 863 O O . TYR A 1 103 ? -2.964 1.533 12.248 1.00 92.81 103 TYR A O 1
ATOM 871 N N . LEU A 1 104 ? -5.037 1.765 13.104 1.00 91.50 104 LEU A N 1
ATOM 872 C CA . LEU A 1 104 ? -4.852 3.096 13.667 1.00 91.50 104 LEU A CA 1
ATOM 873 C C . LEU A 1 104 ? -4.762 2.990 15.193 1.00 91.50 104 LEU A C 1
ATOM 875 O O . LEU A 1 104 ? -5.696 2.512 15.832 1.00 91.50 104 LEU A O 1
ATOM 879 N N . ILE A 1 105 ? -3.659 3.458 15.775 1.00 88.94 105 ILE A N 1
ATOM 880 C CA . ILE A 1 105 ? -3.402 3.391 17.220 1.00 88.94 105 ILE A CA 1
ATOM 881 C C . ILE A 1 105 ? -3.166 4.798 17.759 1.00 88.94 105 ILE A C 1
ATOM 883 O O . ILE A 1 105 ? -2.409 5.574 17.168 1.00 88.94 105 ILE A O 1
ATOM 887 N N . ASN A 1 106 ? -3.779 5.111 18.899 1.00 86.19 106 ASN A N 1
ATOM 888 C CA . ASN A 1 106 ? -3.488 6.327 19.646 1.00 86.19 106 ASN A CA 1
ATOM 889 C C . ASN A 1 106 ? -2.162 6.151 20.409 1.00 86.19 106 ASN A C 1
ATOM 891 O O . ASN A 1 106 ? -1.985 5.220 21.187 1.00 86.19 106 ASN A O 1
ATOM 895 N N . LYS A 1 107 ? -1.194 7.038 20.188 1.00 82.75 107 LYS A N 1
ATOM 896 C CA . LYS A 1 107 ? 0.132 6.994 20.821 1.00 82.75 107 LYS A CA 1
ATOM 897 C C . LYS A 1 107 ? 0.103 7.309 22.313 1.00 82.75 107 LYS A C 1
ATOM 899 O O . LYS A 1 107 ? 1.052 6.948 23.012 1.00 82.75 107 LYS A O 1
ATOM 904 N N . ASN A 1 108 ? -0.938 8.001 22.769 1.00 73.75 108 ASN A N 1
ATOM 905 C CA . ASN A 1 108 ? -1.088 8.475 24.139 1.00 73.75 108 ASN A CA 1
ATOM 906 C C . ASN A 1 108 ? -1.697 7.412 25.069 1.00 73.75 108 ASN A C 1
ATOM 908 O O . ASN A 1 108 ? -1.770 7.640 26.276 1.00 73.75 108 ASN A O 1
ATOM 912 N N . THR A 1 109 ? -2.113 6.248 24.555 1.00 68.31 109 THR A N 1
ATOM 913 C CA . THR A 1 109 ? -2.579 5.144 25.402 1.00 68.31 109 THR A CA 1
ATOM 914 C C . THR A 1 109 ? -1.404 4.452 26.095 1.00 68.31 109 THR A C 1
ATOM 916 O O . THR A 1 109 ? -0.339 4.235 25.517 1.00 68.31 109 THR A O 1
ATOM 919 N N . VAL A 1 110 ? -1.605 4.108 27.372 1.00 54.75 110 VAL A N 1
ATOM 920 C CA . VAL A 1 110 ? -0.569 3.560 28.270 1.00 54.75 110 VAL A CA 1
ATOM 921 C C . VAL A 1 110 ? -0.027 2.213 27.778 1.00 54.75 110 VAL A C 1
ATOM 923 O O . VAL A 1 110 ? 1.139 1.898 28.002 1.00 54.75 110 VAL A O 1
ATOM 926 N N . ASP A 1 111 ? -0.848 1.451 27.059 1.00 59.97 111 ASP A N 1
ATOM 927 C CA . ASP A 1 111 ? -0.454 0.203 26.423 1.00 59.97 111 ASP A CA 1
ATOM 928 C C . ASP A 1 111 ? -0.501 0.374 24.894 1.00 59.97 111 ASP A C 1
ATOM 930 O O . ASP A 1 111 ? -1.565 0.592 24.309 1.00 59.97 111 ASP A O 1
ATOM 934 N N . LYS A 1 112 ? 0.682 0.338 24.264 1.00 61.19 112 LYS A N 1
ATOM 935 C CA . LYS A 1 112 ? 0.901 0.478 22.807 1.00 61.19 112 LYS A CA 1
ATOM 936 C C . LYS A 1 112 ? 0.660 -0.837 22.056 1.00 61.19 112 LYS A C 1
ATOM 938 O O . LYS A 1 112 ? 1.182 -1.042 20.959 1.00 61.19 112 LYS A O 1
ATOM 943 N N . SER A 1 113 ? -0.051 -1.760 22.686 1.00 66.75 113 SER A N 1
ATOM 944 C CA . SER A 1 113 ? -0.419 -3.045 22.125 1.00 66.75 113 SER A CA 1
ATOM 945 C C . SER A 1 113 ? -1.397 -2.879 20.960 1.00 66.75 113 SER A C 1
ATOM 947 O O . SER A 1 113 ? -2.202 -1.949 20.907 1.00 66.75 113 SER A O 1
ATOM 949 N N . LEU A 1 114 ? -1.363 -3.840 20.033 1.00 75.12 114 LEU A N 1
ATOM 950 C CA . LEU A 1 114 ? -2.334 -3.959 18.940 1.00 75.12 114 LEU A CA 1
ATOM 951 C C . LEU A 1 114 ? -3.769 -4.208 19.435 1.00 75.12 114 LEU A C 1
ATOM 953 O O . LEU A 1 114 ? -4.662 -4.302 18.607 1.00 75.12 114 LEU A O 1
ATOM 957 N N . SER A 1 115 ? -4.006 -4.343 20.745 1.00 74.25 115 SER A N 1
ATOM 958 C CA . SER A 1 115 ? -5.347 -4.436 21.332 1.00 74.25 115 SER A CA 1
ATOM 959 C C . SER A 1 115 ? -6.013 -3.075 21.555 1.00 74.25 115 SER A C 1
ATOM 961 O O . SER A 1 115 ? -7.235 -3.026 21.593 1.00 74.25 115 SER A O 1
ATOM 963 N N . ASN A 1 116 ? -5.254 -1.974 21.627 1.00 81.69 116 ASN A N 1
ATOM 964 C CA . ASN A 1 116 ? -5.787 -0.619 21.845 1.00 81.69 116 ASN A CA 1
ATOM 965 C C . ASN A 1 116 ? -5.833 0.205 20.548 1.00 81.69 116 ASN A C 1
ATOM 967 O O . ASN A 1 116 ? -5.344 1.334 20.482 1.00 81.69 116 ASN A O 1
ATOM 971 N N . PHE A 1 117 ? -6.376 -0.379 19.486 1.00 89.31 117 PHE A N 1
ATOM 972 C CA . PHE A 1 117 ? -6.550 0.303 18.205 1.00 89.31 117 PHE A CA 1
ATOM 973 C C . PHE A 1 117 ? -7.916 0.988 18.133 1.00 89.31 117 PHE A C 1
ATOM 975 O O . PHE A 1 117 ? -8.880 0.487 18.696 1.00 89.31 117 PHE A O 1
ATOM 982 N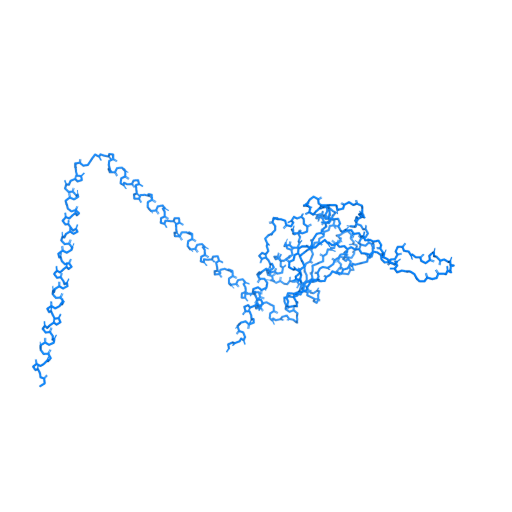 N . SER A 1 118 ? -8.022 2.097 17.398 1.00 89.19 118 SER A N 1
ATOM 983 C CA . SER A 1 118 ? -9.313 2.741 17.130 1.00 89.19 118 SER A CA 1
ATOM 984 C C . SER A 1 118 ? -10.071 2.014 16.017 1.00 89.19 118 SER A C 1
ATOM 986 O O . SER A 1 118 ? -11.237 1.662 16.165 1.00 89.19 118 SER A O 1
ATOM 988 N N . PHE A 1 119 ? -9.403 1.738 14.895 1.00 91.94 119 PHE A N 1
ATOM 989 C CA . PHE A 1 119 ? -9.936 0.870 13.845 1.00 91.94 119 PHE A CA 1
ATOM 990 C C . PHE A 1 119 ? -8.818 0.092 13.147 1.00 91.94 119 PHE A C 1
ATOM 992 O O . PHE A 1 119 ? -7.643 0.465 13.197 1.00 91.94 119 PHE A O 1
ATOM 999 N N . CYS A 1 120 ? -9.203 -1.002 12.505 1.00 93.50 120 CYS A N 1
ATOM 1000 C CA . CYS A 1 120 ? -8.350 -1.883 11.734 1.00 93.50 120 CYS A CA 1
ATOM 1001 C C . CYS A 1 120 ? -8.994 -2.139 10.373 1.00 93.50 120 CYS A C 1
ATOM 1003 O O . CYS A 1 120 ? -10.140 -2.584 10.295 1.00 93.50 120 CYS A O 1
ATOM 1005 N N . LEU A 1 121 ? -8.234 -1.901 9.308 1.00 95.38 121 LEU A N 1
ATOM 1006 C CA . LEU A 1 121 ? -8.585 -2.312 7.954 1.00 95.38 121 LEU A CA 1
ATOM 1007 C C . LEU A 1 121 ? -7.890 -3.637 7.657 1.00 95.38 121 LEU A C 1
ATOM 1009 O O . LEU A 1 121 ? -6.661 -3.702 7.631 1.00 95.38 121 LEU A O 1
ATOM 1013 N N . GLN A 1 122 ? -8.670 -4.688 7.453 1.00 95.81 122 GLN A N 1
ATOM 1014 C CA . GLN A 1 122 ? -8.175 -6.012 7.097 1.00 95.81 122 GLN A CA 1
ATOM 1015 C C . GLN A 1 122 ? -8.327 -6.196 5.591 1.00 95.81 122 GLN A C 1
ATOM 1017 O O . GLN A 1 122 ? -9.441 -6.298 5.079 1.00 95.81 122 GLN A O 1
ATOM 1022 N N . TYR A 1 123 ? -7.204 -6.227 4.887 1.00 96.00 123 TYR A N 1
ATOM 1023 C CA . TYR A 1 123 ? -7.155 -6.446 3.450 1.00 96.00 123 TYR A CA 1
ATOM 1024 C C . TYR A 1 123 ? -6.843 -7.913 3.162 1.00 96.00 123 TYR A C 1
ATOM 1026 O O . TYR A 1 123 ? -5.768 -8.403 3.517 1.00 96.00 123 TYR A O 1
ATOM 1034 N N . ASP A 1 124 ? -7.756 -8.594 2.472 1.00 95.44 124 ASP A N 1
ATOM 1035 C CA . ASP A 1 124 ? -7.509 -9.901 1.867 1.00 95.44 124 ASP A CA 1
ATOM 1036 C C . ASP A 1 124 ? -7.471 -9.749 0.346 1.00 95.44 124 ASP A C 1
ATOM 1038 O O . ASP A 1 124 ? -8.504 -9.707 -0.325 1.00 95.44 124 ASP A O 1
ATOM 1042 N N . PHE A 1 125 ? -6.260 -9.665 -0.208 1.00 94.25 125 PHE A N 1
ATOM 1043 C CA . PHE A 1 125 ? -6.061 -9.516 -1.650 1.00 94.25 125 PHE A CA 1
ATOM 1044 C C . PHE A 1 125 ? -6.342 -10.809 -2.421 1.00 94.25 125 PHE A C 1
ATOM 1046 O O . PHE A 1 125 ? -6.602 -10.759 -3.624 1.00 94.25 125 PHE A O 1
ATOM 1053 N N . VAL A 1 126 ? -6.327 -11.962 -1.745 1.00 92.25 126 VAL A N 1
ATOM 1054 C CA . VAL A 1 126 ? -6.647 -13.255 -2.359 1.00 92.25 126 VAL A CA 1
ATOM 1055 C C . VAL A 1 126 ? -8.157 -13.375 -2.556 1.00 92.25 126 VAL A C 1
ATOM 1057 O O . VAL A 1 126 ? -8.603 -13.726 -3.648 1.00 92.25 126 VAL A O 1
ATOM 1060 N N . ALA A 1 127 ? -8.938 -13.043 -1.523 1.00 92.94 127 ALA A N 1
ATOM 1061 C CA . ALA A 1 127 ? -10.402 -13.038 -1.583 1.00 92.94 127 ALA A CA 1
ATOM 1062 C C . ALA A 1 127 ? -10.992 -11.759 -2.207 1.00 92.94 127 ALA A C 1
ATOM 1064 O O . ALA A 1 127 ? -12.180 -11.734 -2.517 1.00 92.94 127 ALA A O 1
ATOM 1065 N N . LYS A 1 128 ? -10.171 -10.718 -2.409 1.00 93.50 128 LYS A N 1
ATOM 1066 C CA . LYS A 1 128 ? -10.578 -9.371 -2.847 1.00 93.50 128 LYS A CA 1
ATOM 1067 C C . LYS A 1 128 ? -11.618 -8.740 -1.919 1.00 93.50 128 LYS A C 1
ATOM 1069 O O . LYS A 1 128 ? -12.612 -8.179 -2.366 1.00 93.50 128 LYS A O 1
ATOM 1074 N N . THR A 1 129 ? -11.382 -8.826 -0.614 1.00 94.25 129 THR A N 1
ATOM 1075 C CA . THR A 1 129 ? -12.278 -8.264 0.405 1.00 94.25 129 THR A CA 1
ATOM 1076 C C . THR A 1 129 ? -11.526 -7.319 1.328 1.00 94.25 129 THR A C 1
ATOM 1078 O O . THR A 1 129 ? -10.407 -7.623 1.746 1.00 94.25 129 THR A O 1
ATOM 1081 N N . THR A 1 130 ? -12.168 -6.212 1.696 1.00 95.06 130 THR A N 1
ATOM 1082 C CA . THR A 1 130 ? -11.699 -5.313 2.755 1.00 95.06 130 THR A CA 1
ATOM 1083 C C . THR A 1 130 ? -12.701 -5.345 3.901 1.00 95.06 130 THR A C 1
ATOM 1085 O O . THR A 1 130 ? -13.863 -5.002 3.701 1.00 95.06 130 THR A O 1
ATOM 1088 N N . ASN A 1 131 ? -12.261 -5.732 5.097 1.00 94.06 131 ASN A N 1
ATOM 1089 C CA . ASN A 1 131 ? -13.091 -5.689 6.300 1.00 94.06 131 ASN A CA 1
ATOM 1090 C C . ASN A 1 131 ? -12.648 -4.548 7.212 1.00 94.06 131 ASN A C 1
ATOM 1092 O O . ASN A 1 131 ? -11.454 -4.292 7.381 1.00 94.06 131 ASN A O 1
ATOM 1096 N N . VAL A 1 132 ? -13.620 -3.901 7.845 1.00 92.69 132 VAL A N 1
ATOM 1097 C CA . VAL A 1 132 ? -13.393 -2.869 8.852 1.00 92.69 132 VAL A CA 1
ATOM 1098 C C . VAL A 1 132 ? -13.732 -3.443 10.219 1.00 92.69 132 VAL A C 1
ATOM 1100 O O . VAL A 1 132 ? -14.840 -3.927 10.434 1.00 92.69 132 VAL A O 1
ATOM 1103 N N . VAL A 1 133 ? -12.791 -3.355 11.154 1.00 91.50 133 VAL A N 1
ATOM 1104 C CA . VAL A 1 133 ? -13.003 -3.716 12.558 1.00 91.50 133 VAL A CA 1
ATOM 1105 C C . VAL A 1 133 ? -12.751 -2.483 13.412 1.00 91.50 133 VAL A C 1
ATOM 1107 O O . VAL A 1 133 ? -11.686 -1.877 13.318 1.00 91.50 133 VAL A O 1
ATOM 1110 N N . PHE A 1 134 ? -13.714 -2.109 14.246 1.00 89.62 134 PHE A N 1
ATOM 1111 C CA . PHE A 1 134 ? -13.551 -1.034 15.222 1.00 89.62 134 PHE A CA 1
ATOM 1112 C C . PHE A 1 134 ? -13.072 -1.600 16.560 1.00 89.62 134 PHE A C 1
ATOM 1114 O O . PHE A 1 134 ? -13.425 -2.722 16.923 1.00 89.62 134 PHE A O 1
ATOM 1121 N N . GLY A 1 135 ? -12.229 -0.839 17.258 1.00 85.12 135 GLY A N 1
ATOM 1122 C CA . GLY A 1 135 ? -11.800 -1.166 18.613 1.00 85.12 135 GLY A CA 1
ATOM 1123 C C . GLY A 1 135 ? -12.831 -0.754 19.660 1.00 85.12 135 GLY A C 1
ATOM 1124 O O . GLY A 1 135 ? -14.007 -0.553 19.360 1.00 85.12 135 GLY A O 1
ATOM 1125 N N . GLU A 1 136 ? -12.395 -0.614 20.910 1.00 81.94 136 GLU A N 1
ATOM 1126 C CA . GLU A 1 136 ? -13.290 -0.222 22.001 1.00 81.94 136 GLU A CA 1
ATOM 1127 C C . GLU A 1 136 ? -13.894 1.172 21.778 1.00 81.94 136 GLU A C 1
ATOM 1129 O O . GLU A 1 136 ? -13.185 2.104 21.388 1.00 81.94 136 GLU A O 1
ATOM 1134 N N . ASN A 1 137 ? -15.170 1.354 22.143 1.00 73.50 137 ASN A N 1
ATOM 1135 C CA . ASN A 1 137 ? -15.914 2.607 21.940 1.00 73.50 137 ASN A CA 1
ATOM 1136 C C . ASN A 1 137 ? -15.172 3.857 22.42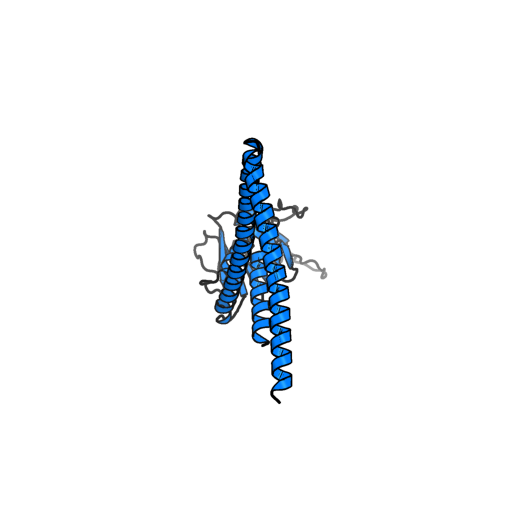8 1.00 73.50 137 ASN A C 1
ATOM 1138 O O . ASN A 1 137 ? -15.265 4.897 21.787 1.00 73.50 137 ASN A O 1
ATOM 1142 N N . ARG A 1 138 ? -14.401 3.763 23.520 1.00 71.62 138 ARG A N 1
ATOM 1143 C CA . ARG A 1 138 ? -13.598 4.885 24.043 1.00 71.62 138 ARG A CA 1
ATOM 1144 C C . ARG A 1 138 ? -12.524 5.362 23.065 1.00 71.62 138 ARG A C 1
ATOM 1146 O O . ARG A 1 138 ? -12.264 6.548 22.969 1.00 71.62 138 ARG A O 1
ATOM 1153 N N . THR A 1 139 ? -11.893 4.441 22.345 1.00 77.12 139 THR A N 1
ATOM 1154 C CA . THR A 1 139 ? -10.840 4.769 21.368 1.00 77.12 139 THR A CA 1
ATOM 1155 C C . THR A 1 139 ? -11.407 5.294 20.051 1.00 77.12 139 THR A C 1
ATOM 1157 O O . THR A 1 139 ? -10.704 5.968 19.296 1.00 77.12 139 THR A O 1
ATOM 1160 N N . VAL A 1 140 ? -12.673 4.975 19.771 1.00 80.12 140 VAL A N 1
ATOM 1161 C CA . VAL A 1 140 ? -13.404 5.404 18.576 1.00 80.12 140 VAL A CA 1
ATOM 1162 C C . VAL A 1 140 ? -14.088 6.751 18.813 1.00 80.12 140 VAL A C 1
ATOM 1164 O O . VAL A 1 140 ? -14.108 7.587 17.913 1.00 80.12 140 VAL A O 1
ATOM 1167 N N . SER A 1 141 ? -14.589 7.008 20.027 1.00 78.81 141 SER A N 1
ATOM 1168 C CA . SER A 1 141 ? -15.293 8.249 20.378 1.00 78.81 141 SER A CA 1
ATOM 1169 C C . SER A 1 141 ? -14.456 9.508 20.155 1.00 78.81 141 SER A C 1
ATOM 1171 O O . SER A 1 141 ? -15.003 10.555 19.821 1.00 78.81 141 SER A O 1
ATOM 1173 N N . ASP A 1 142 ? -13.135 9.396 20.286 1.00 81.75 142 ASP A N 1
ATOM 1174 C CA . ASP A 1 142 ? -12.202 10.518 20.147 1.00 81.75 142 ASP A CA 1
ATOM 1175 C C . ASP A 1 142 ? -11.965 10.922 18.684 1.00 81.75 142 ASP A C 1
ATOM 1177 O O . ASP A 1 142 ? -11.463 12.011 18.403 1.00 81.75 142 ASP A O 1
ATOM 1181 N N . ILE A 1 143 ? -12.326 10.050 17.739 1.00 85.56 143 ILE A N 1
ATOM 1182 C CA . ILE A 1 143 ? -12.041 10.224 16.311 1.00 85.56 143 ILE A CA 1
ATOM 1183 C C . ILE A 1 143 ? -13.303 10.309 15.455 1.00 85.56 143 ILE A C 1
ATOM 1185 O O . ILE A 1 143 ? -13.189 10.434 14.239 1.00 85.56 143 ILE A O 1
ATOM 1189 N N . ILE A 1 144 ? -14.495 10.237 16.046 1.00 86.44 144 ILE A N 1
ATOM 1190 C CA . ILE A 1 144 ? -15.761 10.292 15.311 1.00 86.44 144 ILE A CA 1
ATOM 1191 C C . ILE A 1 144 ? -16.312 11.711 15.188 1.00 86.44 144 ILE A C 1
ATOM 1193 O O . ILE A 1 144 ? -16.160 12.559 16.063 1.00 86.44 144 ILE A O 1
ATOM 1197 N N . ILE A 1 145 ? -17.025 11.946 14.093 1.00 83.81 145 ILE A N 1
ATOM 1198 C CA . ILE A 1 145 ? -17.836 13.136 13.853 1.00 83.81 145 ILE A CA 1
ATOM 1199 C C . ILE A 1 145 ? -19.244 12.703 13.443 1.00 83.81 145 ILE A C 1
ATOM 1201 O O . ILE A 1 145 ? -19.423 11.826 12.594 1.00 83.81 145 ILE A O 1
ATOM 1205 N N . SER A 1 146 ? -20.261 13.297 14.066 1.00 74.56 146 SER A N 1
ATOM 1206 C CA . SER A 1 146 ? -21.657 13.101 13.665 1.00 74.56 146 SER A CA 1
ATOM 1207 C C . SER A 1 146 ? -21.929 13.840 12.362 1.00 74.56 146 SER A C 1
ATOM 1209 O O . SER A 1 146 ? -21.349 14.903 12.123 1.00 74.56 146 SER A O 1
ATOM 1211 N N . GLN A 1 147 ? -22.845 13.326 11.543 1.00 63.94 147 GLN A N 1
ATOM 1212 C CA . GLN A 1 147 ? -23.235 14.021 10.325 1.00 63.94 147 GLN A CA 1
ATOM 1213 C C . GLN A 1 147 ? -24.683 14.482 10.295 1.00 63.94 147 GLN A C 1
ATOM 1215 O O . GLN A 1 147 ? -25.596 13.678 10.183 1.00 63.94 147 GLN A O 1
ATOM 1220 N N . ASP A 1 148 ? -24.788 15.808 10.223 1.00 52.00 148 ASP A N 1
ATOM 1221 C CA . ASP A 1 148 ? -25.676 16.544 9.319 1.00 52.00 148 ASP A CA 1
ATOM 1222 C C . ASP A 1 148 ? -24.877 17.120 8.106 1.00 52.00 148 ASP A C 1
ATOM 1224 O O . ASP A 1 148 ? -25.340 18.043 7.447 1.00 52.00 148 ASP A O 1
ATOM 1228 N N . LYS A 1 149 ? -23.615 16.696 7.851 1.00 50.34 149 LYS A N 1
ATOM 1229 C CA . LYS A 1 149 ? -22.631 17.466 7.035 1.00 50.34 149 LYS A CA 1
ATOM 1230 C C . LYS A 1 149 ? -21.645 16.690 6.122 1.00 50.34 149 LYS A C 1
ATOM 1232 O O . LYS A 1 149 ? -20.493 17.106 6.005 1.00 50.34 149 LYS A O 1
ATOM 1237 N N . VAL A 1 150 ? -22.026 15.619 5.424 1.00 54.28 150 VAL A N 1
ATOM 1238 C CA . VAL A 1 150 ? -21.324 15.267 4.159 1.00 54.28 150 VAL A CA 1
ATOM 1239 C C . VAL A 1 150 ? -22.346 15.240 3.048 1.00 54.28 150 VAL A C 1
ATOM 1241 O O . VAL A 1 150 ? -22.890 14.209 2.681 1.00 54.28 150 VAL A O 1
ATOM 1244 N N . GLU A 1 151 ? -22.637 16.436 2.548 1.00 47.69 151 GLU A N 1
ATOM 1245 C CA . GLU A 1 151 ? -23.507 16.611 1.389 1.00 47.69 151 GLU A CA 1
ATOM 1246 C C . GLU A 1 151 ? -22.743 16.575 0.063 1.00 47.69 151 GLU A C 1
ATOM 1248 O O . GLU A 1 151 ? -23.383 16.548 -0.976 1.00 47.69 151 GLU A O 1
ATOM 1253 N N . ASN A 1 152 ? -21.405 16.519 0.050 1.00 53.06 152 ASN A N 1
ATOM 1254 C CA . ASN A 1 152 ? -20.650 16.481 -1.203 1.00 53.06 152 ASN A CA 1
ATOM 1255 C C . ASN A 1 152 ? -19.454 15.532 -1.120 1.00 53.06 152 ASN A C 1
ATOM 1257 O O . ASN A 1 152 ? -18.685 15.564 -0.159 1.00 53.06 152 ASN A O 1
ATOM 1261 N N . ASP A 1 153 ? -19.286 14.717 -2.165 1.00 54.97 153 ASP A N 1
ATOM 1262 C CA . ASP A 1 153 ? -18.197 13.751 -2.357 1.00 54.97 153 ASP A CA 1
ATOM 1263 C C . ASP A 1 153 ? -16.845 14.414 -2.720 1.00 54.97 153 ASP A C 1
ATOM 1265 O O . ASP A 1 153 ? -15.999 13.849 -3.421 1.00 54.97 153 ASP A O 1
ATOM 1269 N N . ASP A 1 154 ? -16.640 15.637 -2.230 1.00 56.78 154 ASP A N 1
ATOM 1270 C CA . ASP A 1 154 ? -15.449 16.442 -2.454 1.00 56.78 154 ASP A CA 1
ATOM 1271 C C . ASP A 1 154 ? -14.360 16.110 -1.421 1.00 56.78 154 ASP A C 1
ATOM 1273 O O . ASP A 1 154 ? -14.629 15.786 -0.262 1.00 56.78 154 ASP A O 1
ATOM 1277 N N . ASN A 1 155 ? -13.090 16.285 -1.806 1.00 58.34 155 ASN A N 1
ATOM 1278 C CA . ASN A 1 155 ? -11.917 16.122 -0.926 1.00 58.34 155 ASN A CA 1
ATOM 1279 C C . ASN A 1 155 ? -11.946 16.987 0.353 1.00 58.34 155 ASN A C 1
ATOM 1281 O O . ASN A 1 155 ? -11.149 16.762 1.270 1.00 58.34 155 ASN A O 1
ATOM 1285 N N . SER A 1 156 ? -12.842 17.974 0.415 1.00 59.19 156 SER A N 1
ATOM 1286 C CA . SER A 1 156 ? -13.100 18.823 1.579 1.00 59.19 156 SER A CA 1
ATOM 1287 C C . SER A 1 156 ? -13.841 18.097 2.707 1.00 59.19 156 SER A C 1
ATOM 1289 O O . SER A 1 156 ? -13.874 18.609 3.828 1.00 59.19 156 SER A O 1
ATOM 1291 N N . SER A 1 157 ? -14.393 16.905 2.446 1.00 72.94 157 SER A N 1
ATOM 1292 C CA . SER A 1 157 ? -15.021 16.080 3.474 1.00 72.94 157 SER A CA 1
ATOM 1293 C C . SER A 1 157 ? -14.016 15.757 4.589 1.00 72.94 157 SER A C 1
ATOM 1295 O O . SER A 1 157 ? -12.922 15.254 4.306 1.00 72.94 157 SER A O 1
ATOM 1297 N N . PRO A 1 158 ? -14.362 16.006 5.867 1.00 81.00 158 PRO A N 1
ATOM 1298 C CA . PRO A 1 158 ? -13.534 15.609 7.003 1.00 81.00 158 PRO A CA 1
ATOM 1299 C C . PRO A 1 158 ? -13.552 14.090 7.242 1.00 81.00 158 PRO A C 1
ATOM 1301 O O . PRO A 1 158 ? -12.851 13.618 8.131 1.00 81.00 158 PRO A O 1
ATOM 1304 N N . GLY A 1 159 ? -14.339 13.322 6.481 1.00 86.31 159 GLY A N 1
ATOM 1305 C CA . GLY A 1 159 ? -14.417 11.870 6.594 1.00 86.31 159 GLY A CA 1
ATOM 1306 C C . GLY A 1 159 ? -13.176 11.167 6.043 1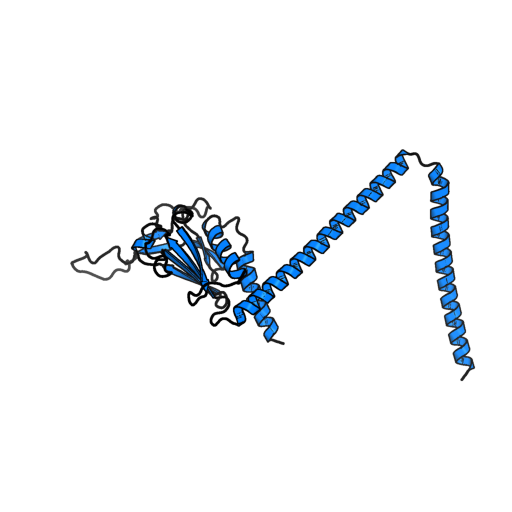.00 86.31 159 GLY A C 1
ATOM 1307 O O . GLY A 1 159 ? -12.725 11.457 4.936 1.00 86.31 159 GLY A O 1
ATOM 1308 N N . PHE A 1 160 ? -12.641 10.216 6.803 1.00 89.69 160 PHE A N 1
ATOM 1309 C CA . PHE A 1 160 ? -11.599 9.305 6.346 1.00 89.69 160 PHE A CA 1
ATOM 1310 C C . PHE A 1 160 ? -12.175 8.304 5.345 1.00 89.69 160 PHE A C 1
ATOM 1312 O O . PHE A 1 160 ? -13.271 7.774 5.545 1.00 89.69 160 PHE A O 1
ATOM 1319 N N . VAL A 1 161 ? -11.412 8.028 4.291 1.00 90.94 161 VAL A N 1
ATOM 1320 C CA . VAL A 1 161 ? -11.768 7.059 3.251 1.00 90.94 161 VAL A CA 1
ATOM 1321 C C . VAL A 1 161 ? -10.750 5.927 3.188 1.00 90.94 161 VAL A C 1
ATOM 1323 O O . VAL A 1 161 ? -9.570 6.109 3.479 1.00 90.94 161 VAL A O 1
ATOM 1326 N N . TYR A 1 162 ? -11.194 4.747 2.784 1.00 91.94 162 TYR A N 1
ATOM 1327 C CA . TYR A 1 162 ? -10.325 3.610 2.503 1.00 91.94 162 TYR A CA 1
ATOM 1328 C C . TYR A 1 162 ? -10.681 3.005 1.148 1.00 91.94 162 TYR A C 1
ATOM 1330 O O . TYR A 1 162 ? -11.736 3.293 0.590 1.00 91.94 162 TYR A O 1
ATOM 1338 N N . TYR A 1 163 ? -9.787 2.186 0.602 1.00 93.12 163 TYR A N 1
ATOM 1339 C CA . TYR A 1 163 ? -10.042 1.488 -0.653 1.00 93.12 163 TYR A CA 1
ATOM 1340 C C . TYR A 1 163 ? -10.709 0.141 -0.378 1.00 93.12 163 TYR A C 1
ATOM 1342 O O . TYR A 1 163 ? -10.148 -0.697 0.334 1.00 93.12 163 TYR A O 1
ATOM 1350 N N . ASN A 1 164 ? -11.893 -0.087 -0.932 1.00 92.75 164 ASN A N 1
ATOM 1351 C CA . ASN A 1 164 ? -12.573 -1.366 -0.816 1.00 92.75 164 ASN A CA 1
ATOM 1352 C C . ASN A 1 164 ? -12.223 -2.254 -2.019 1.00 92.75 164 ASN A C 1
ATOM 1354 O O . ASN A 1 164 ? -12.556 -1.945 -3.160 1.00 92.75 164 ASN A O 1
ATOM 1358 N N . LEU A 1 165 ? -11.553 -3.382 -1.754 1.00 93.31 165 LEU A N 1
ATOM 1359 C CA . LEU A 1 165 ? -11.131 -4.334 -2.786 1.00 93.31 165 LEU A CA 1
ATOM 1360 C C . LEU A 1 165 ? -12.306 -5.025 -3.495 1.00 93.31 165 LEU A C 1
ATOM 1362 O O . LEU A 1 165 ? -12.136 -5.487 -4.621 1.00 93.31 165 LEU A O 1
ATOM 1366 N N . ALA A 1 166 ? -13.473 -5.114 -2.851 1.00 93.00 166 ALA A N 1
ATOM 1367 C CA . ALA A 1 166 ? -14.641 -5.788 -3.410 1.00 93.00 166 ALA A CA 1
ATOM 1368 C C . ALA A 1 166 ? -15.392 -4.902 -4.412 1.00 93.00 166 ALA A C 1
ATOM 1370 O O . ALA A 1 166 ? -15.871 -5.394 -5.432 1.00 93.00 166 ALA A O 1
ATOM 1371 N N . THR A 1 167 ? -15.494 -3.603 -4.121 1.00 91.44 167 THR A N 1
ATOM 1372 C CA . THR A 1 167 ? -16.164 -2.614 -4.981 1.00 91.44 167 THR A CA 1
ATOM 1373 C C . THR A 1 167 ? -15.197 -1.899 -5.927 1.00 91.44 167 THR A C 1
ATOM 1375 O O . THR A 1 167 ? -15.652 -1.187 -6.819 1.00 91.44 167 THR A O 1
ATOM 1378 N N . ASP A 1 168 ? -13.886 -2.114 -5.759 1.00 90.00 168 ASP A N 1
ATOM 1379 C CA . ASP A 1 168 ? -12.802 -1.469 -6.511 1.00 90.00 168 ASP A CA 1
ATOM 1380 C C . ASP A 1 168 ? -12.895 0.068 -6.477 1.00 90.00 168 ASP A C 1
ATOM 1382 O O . ASP A 1 168 ? -12.636 0.758 -7.461 1.00 90.00 168 ASP A O 1
ATOM 1386 N N . ASN A 1 169 ? -13.328 0.614 -5.335 1.00 90.19 169 ASN A N 1
ATOM 1387 C CA . ASN A 1 169 ? -13.562 2.043 -5.163 1.00 90.19 169 ASN A CA 1
ATOM 1388 C C . ASN A 1 169 ? -13.268 2.509 -3.727 1.00 90.19 169 ASN A C 1
ATOM 1390 O O . ASN A 1 169 ? -13.120 1.710 -2.799 1.00 90.19 169 ASN A O 1
ATOM 1394 N N . TYR A 1 170 ? -13.178 3.825 -3.544 1.00 89.56 170 TYR A N 1
ATOM 1395 C CA . TYR A 1 170 ? -13.035 4.450 -2.236 1.00 89.56 170 TYR A CA 1
ATOM 1396 C C . TYR A 1 170 ? -14.373 4.521 -1.499 1.00 89.56 170 TYR A C 1
ATOM 1398 O O . TYR A 1 170 ? -15.386 4.932 -2.060 1.00 89.56 170 TYR A O 1
ATOM 1406 N N . GLU A 1 171 ? -14.348 4.188 -0.214 1.00 89.94 171 GLU A N 1
ATOM 1407 C CA . GLU A 1 171 ? -15.505 4.233 0.677 1.00 89.94 171 GLU A CA 1
ATOM 1408 C C . GLU A 1 171 ? -15.179 5.025 1.942 1.00 89.94 171 GLU A C 1
ATOM 1410 O O . GLU A 1 171 ? -14.053 4.992 2.447 1.00 89.94 171 GLU A O 1
ATOM 1415 N N . TYR A 1 172 ? -16.172 5.745 2.466 1.00 88.69 172 TYR A N 1
ATOM 1416 C CA . TYR A 1 172 ? -16.046 6.423 3.752 1.00 88.69 172 TYR A CA 1
ATOM 1417 C C . TYR A 1 172 ? -16.070 5.413 4.893 1.00 88.69 172 TYR A C 1
ATOM 1419 O O . TYR A 1 172 ? -16.878 4.485 4.918 1.00 88.69 172 TYR A O 1
ATOM 1427 N N . LEU A 1 173 ? -15.208 5.638 5.879 1.00 89.12 173 LEU A N 1
ATOM 1428 C CA . LEU A 1 173 ? -15.172 4.831 7.084 1.00 89.12 173 LEU A CA 1
ATOM 1429 C C . LEU A 1 173 ? -16.280 5.275 8.047 1.00 89.12 173 LEU A C 1
ATOM 1431 O O . LEU A 1 173 ? -16.188 6.342 8.664 1.00 89.12 173 LEU A O 1
ATOM 1435 N N . ILE A 1 174 ? -17.322 4.449 8.154 1.00 87.75 174 ILE A N 1
ATOM 1436 C CA . ILE A 1 174 ? -18.526 4.724 8.945 1.00 87.75 174 ILE A CA 1
ATOM 1437 C C . ILE A 1 174 ? -18.556 3.809 10.172 1.00 87.75 174 ILE A C 1
ATOM 1439 O O . ILE A 1 174 ? -18.468 2.588 10.058 1.00 87.75 174 ILE A O 1
ATOM 1443 N N . TYR A 1 175 ? -18.712 4.412 11.345 1.00 85.75 175 TYR A N 1
ATOM 1444 C CA . TYR A 1 175 ? -18.925 3.744 12.623 1.00 85.75 175 TYR A CA 1
ATOM 1445 C C . TYR A 1 175 ? -20.405 3.835 13.008 1.00 85.75 175 TYR A C 1
ATOM 1447 O O . TYR A 1 175 ? -20.986 4.916 12.961 1.00 85.75 175 TYR A O 1
ATOM 1455 N N . THR A 1 176 ? -21.025 2.723 13.401 1.00 81.44 176 THR A N 1
ATOM 1456 C CA . THR A 1 176 ? -22.426 2.709 13.855 1.00 81.44 176 THR A CA 1
ATOM 1457 C C . THR A 1 176 ? -22.469 2.344 15.331 1.00 81.44 176 THR A C 1
ATOM 1459 O O . THR A 1 176 ? -22.107 1.228 15.695 1.00 81.44 176 THR A O 1
ATOM 1462 N N . ASP A 1 177 ? -22.915 3.277 16.174 1.00 74.62 177 ASP A N 1
ATOM 1463 C CA . ASP A 1 177 ? -23.108 3.033 17.604 1.00 74.62 177 ASP A CA 1
ATOM 1464 C C . ASP A 1 177 ? -24.462 2.353 17.836 1.00 74.62 177 ASP A C 1
ATOM 1466 O O . ASP A 1 177 ? -25.516 2.987 17.736 1.00 74.62 177 ASP A O 1
ATOM 1470 N N . ILE A 1 178 ? -24.430 1.052 18.122 1.00 65.69 178 ILE A N 1
ATOM 1471 C CA . ILE A 1 178 ? -25.628 0.236 18.360 1.00 65.69 178 ILE A CA 1
ATOM 1472 C C . ILE A 1 178 ? -26.165 0.441 19.797 1.00 65.69 178 ILE A C 1
ATOM 1474 O O . ILE A 1 178 ? -27.330 0.146 20.056 1.00 65.69 178 ILE A O 1
ATOM 1478 N N . ASP A 1 179 ? -25.386 1.044 20.708 1.00 56.12 179 ASP A N 1
ATOM 1479 C CA . ASP A 1 179 ? -25.718 1.166 22.140 1.00 56.12 179 ASP A CA 1
ATOM 1480 C C . ASP A 1 179 ? -26.327 2.524 22.553 1.00 56.12 179 ASP A C 1
ATOM 1482 O O . ASP A 1 179 ? -26.636 2.742 23.731 1.00 56.12 179 ASP A O 1
ATOM 1486 N N . SER A 1 180 ? -26.545 3.452 21.613 1.00 49.31 180 SER A N 1
ATOM 1487 C CA . SER A 1 180 ? -27.050 4.800 21.939 1.00 49.31 180 SER A CA 1
ATOM 1488 C C . SER A 1 180 ? -28.470 4.828 22.531 1.00 49.31 180 SER A C 1
ATOM 1490 O O . SER A 1 180 ? -28.819 5.813 23.182 1.00 49.31 180 SER A O 1
ATOM 1492 N N . ASP A 1 181 ? -29.255 3.753 22.399 1.00 43.78 181 ASP A N 1
ATOM 1493 C CA . ASP A 1 181 ? -30.553 3.592 23.069 1.00 43.78 181 ASP A CA 1
ATOM 1494 C C . ASP A 1 181 ? -30.519 2.437 24.080 1.00 43.78 181 ASP A C 1
ATOM 1496 O O . ASP A 1 181 ? -31.151 1.390 23.933 1.00 43.78 181 ASP A O 1
ATOM 1500 N N . ASN A 1 182 ? -29.802 2.659 25.180 1.00 41.34 182 ASN A N 1
ATOM 1501 C CA . ASN A 1 182 ? -29.930 1.870 26.403 1.00 41.34 182 ASN A CA 1
ATOM 1502 C C . ASN A 1 182 ? -31.385 1.886 26.918 1.00 41.34 182 ASN A C 1
ATOM 1504 O O . ASN A 1 182 ? -31.744 2.732 27.737 1.00 41.34 182 ASN A O 1
ATOM 1508 N N . GLY A 1 183 ? -32.224 0.947 26.466 1.00 39.22 183 GLY A N 1
ATOM 1509 C CA . GLY A 1 183 ? -33.328 0.349 27.231 1.00 39.22 183 GLY A CA 1
ATOM 1510 C C . GLY A 1 183 ? -34.281 1.290 27.984 1.00 39.22 183 GLY A C 1
ATOM 1511 O O . GLY A 1 183 ? -34.863 0.885 28.991 1.00 39.22 183 GLY A O 1
ATOM 1512 N N . LYS A 1 184 ? -34.469 2.534 27.535 1.00 38.69 184 LYS A N 1
ATOM 1513 C CA . LYS A 1 184 ? -35.403 3.503 28.128 1.00 38.69 184 LYS A CA 1
ATOM 1514 C C . LYS A 1 184 ? -36.671 3.657 27.293 1.00 38.69 184 LYS A C 1
ATOM 1516 O O . LYS A 1 184 ? -37.189 4.750 27.159 1.00 38.69 184 LYS A O 1
ATOM 1521 N N . ASN A 1 185 ? -37.230 2.545 26.829 1.00 36.12 185 ASN A N 1
ATOM 1522 C CA . ASN A 1 185 ? -38.661 2.462 26.553 1.00 36.12 185 ASN A CA 1
ATOM 1523 C C . ASN A 1 185 ? -39.255 1.352 27.419 1.00 36.12 185 ASN A C 1
ATOM 1525 O O . ASN A 1 185 ? -39.491 0.222 26.997 1.00 36.12 185 ASN A O 1
ATOM 1529 N N . LYS A 1 186 ? -39.482 1.696 28.693 1.00 39.91 186 LYS A N 1
ATOM 1530 C CA . LYS A 1 186 ? -40.488 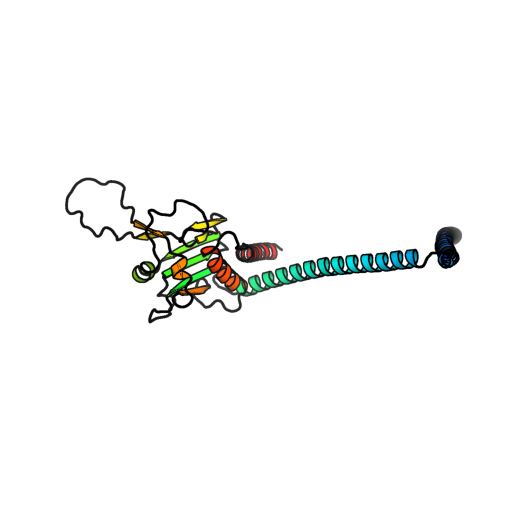1.007 29.497 1.00 39.91 186 LYS A CA 1
ATOM 1531 C C . LYS A 1 186 ? -41.848 1.300 28.870 1.00 39.91 186 LYS A C 1
ATOM 1533 O O . LYS A 1 186 ? -42.302 2.436 28.919 1.00 39.91 186 LYS A O 1
ATOM 1538 N N . GLY A 1 187 ? -42.507 0.248 28.402 1.00 34.09 187 GLY A N 1
ATOM 1539 C CA . GLY A 1 187 ? -43.956 0.224 28.240 1.00 34.09 187 GLY A CA 1
ATOM 1540 C C . GLY A 1 187 ? -44.423 0.106 26.799 1.00 34.09 187 GLY A C 1
ATOM 1541 O O . GLY A 1 187 ? -44.647 1.115 26.157 1.00 34.09 187 GLY A O 1
ATOM 1542 N N . GLY A 1 188 ? -44.654 -1.142 26.385 1.00 39.72 188 GLY A N 1
ATOM 1543 C CA . GLY A 1 188 ? -45.818 -1.546 25.597 1.00 39.72 188 GLY A CA 1
ATOM 1544 C C . GLY A 1 188 ? -45.951 -1.028 24.163 1.00 39.72 188 GLY A C 1
ATOM 1545 O O . GLY A 1 188 ? -45.999 0.164 23.910 1.00 39.72 188 GLY A O 1
ATOM 1546 N N . VAL A 1 189 ? -46.256 -1.982 23.282 1.00 34.25 189 VAL A N 1
ATOM 1547 C CA . VAL A 1 189 ? -46.865 -1.827 21.950 1.00 34.25 189 VAL A CA 1
ATOM 1548 C C . VAL A 1 189 ? -45.879 -1.850 20.773 1.00 34.25 189 VAL A C 1
ATOM 1550 O O . VAL A 1 189 ? -45.237 -0.870 20.430 1.00 34.25 189 VAL A O 1
ATOM 1553 N N . SER A 1 190 ? -45.891 -3.024 20.134 1.00 35.69 190 SER A N 1
ATOM 1554 C CA . SER A 1 190 ? -45.704 -3.303 18.706 1.00 35.69 190 SER A CA 1
ATOM 1555 C C . SER A 1 190 ? -44.365 -2.961 18.052 1.00 35.69 190 SER A C 1
ATOM 1557 O O . SER A 1 190 ? -44.014 -1.813 17.820 1.00 35.69 190 SER A O 1
ATOM 1559 N N . ALA A 1 191 ? -43.686 -4.036 17.648 1.00 45.62 191 ALA A N 1
ATOM 1560 C CA . ALA A 1 191 ? -42.525 -4.057 16.775 1.00 45.62 191 ALA A CA 1
ATOM 1561 C C . ALA A 1 191 ? -42.682 -3.131 15.552 1.00 45.62 191 ALA A C 1
ATOM 1563 O O . ALA A 1 191 ? -43.509 -3.383 14.674 1.00 45.62 191 ALA A O 1
ATOM 1564 N N . SER A 1 192 ? -41.836 -2.105 15.478 1.00 31.92 192 SER A N 1
ATOM 1565 C CA . SER A 1 192 ? -41.510 -1.381 14.251 1.00 31.92 192 SER A CA 1
ATOM 1566 C C . SER A 1 192 ? -39.995 -1.415 14.024 1.00 31.92 192 SER A C 1
ATOM 1568 O O . SER A 1 192 ? -39.203 -1.725 14.910 1.00 31.92 192 SER A O 1
ATOM 1570 N N . ARG A 1 193 ? -39.615 -1.213 12.770 1.00 38.31 193 ARG A N 1
ATOM 1571 C CA . ARG A 1 193 ? -38.422 -1.734 12.104 1.00 38.31 193 ARG A CA 1
ATOM 1572 C C . ARG A 1 193 ? -37.220 -0.778 12.158 1.00 38.31 193 ARG A C 1
ATOM 1574 O O . ARG A 1 193 ? -36.405 -0.823 11.249 1.00 38.31 193 ARG A O 1
ATOM 1581 N N . ASP A 1 194 ? -37.109 0.038 13.206 1.00 37.66 194 ASP A N 1
ATOM 1582 C CA . ASP A 1 194 ? -36.119 1.119 13.308 1.00 37.66 194 ASP A CA 1
ATOM 1583 C C . ASP A 1 194 ? -35.313 1.017 14.613 1.00 37.66 194 ASP A C 1
ATOM 1585 O O . ASP A 1 194 ? -35.570 1.711 15.590 1.00 37.66 194 ASP A O 1
ATOM 1589 N N . SER A 1 195 ? -34.315 0.131 14.634 1.00 42.06 195 SER A N 1
ATOM 1590 C CA . SER A 1 195 ? -33.218 0.152 15.617 1.00 42.06 195 SER A CA 1
ATOM 1591 C C . SER A 1 195 ? -31.907 0.558 14.931 1.00 42.06 195 SER A C 1
ATOM 1593 O O . SER A 1 195 ? -30.872 -0.087 15.101 1.00 42.06 195 SER A O 1
ATOM 1595 N N . LEU A 1 196 ? -31.966 1.562 14.053 1.00 50.31 196 LEU A N 1
ATOM 1596 C CA . LEU A 1 196 ? -30.789 2.097 13.372 1.00 50.31 196 LEU A CA 1
ATOM 1597 C C . LEU A 1 196 ? -30.018 2.977 14.359 1.00 50.31 196 LEU A C 1
ATOM 1599 O O . LEU A 1 196 ? -30.418 4.101 14.655 1.00 50.31 196 LEU A O 1
ATOM 1603 N N . GLY A 1 197 ? -28.932 2.422 14.898 1.00 61.09 197 GLY A N 1
ATOM 1604 C CA . GLY A 1 197 ? -27.967 3.146 15.719 1.00 61.09 197 GLY A CA 1
ATOM 1605 C C . GLY A 1 197 ? -27.430 4.395 15.014 1.00 61.09 197 GLY A C 1
ATOM 1606 O O . GLY A 1 197 ? -27.482 4.514 13.787 1.00 61.09 197 GLY A O 1
ATOM 1607 N N . LYS A 1 198 ? -26.907 5.352 15.787 1.00 74.19 198 LYS A N 1
ATOM 1608 C CA . LYS A 1 198 ? -26.355 6.591 15.222 1.00 74.19 198 LYS A CA 1
ATOM 1609 C C . LYS A 1 198 ? -25.094 6.276 14.418 1.00 74.19 198 LYS A C 1
ATOM 1611 O O . LYS A 1 198 ? -24.175 5.633 14.926 1.00 74.19 198 LYS A O 1
ATOM 1616 N N . THR A 1 199 ? -25.048 6.751 13.177 1.00 79.75 199 THR A N 1
ATOM 1617 C CA . THR A 1 199 ? -23.890 6.610 12.289 1.00 79.75 199 THR A CA 1
ATOM 1618 C C . THR A 1 199 ? -22.968 7.817 12.403 1.00 79.75 199 THR A C 1
ATOM 1620 O O . THR A 1 199 ? -23.406 8.967 12.334 1.00 79.75 199 THR A O 1
ATOM 1623 N N . PHE A 1 200 ? -21.677 7.550 12.525 1.00 84.69 200 PHE A N 1
ATOM 1624 C CA . PHE A 1 200 ? -20.620 8.538 12.631 1.00 84.69 200 PHE A CA 1
ATOM 1625 C C . PHE A 1 200 ? -19.540 8.274 11.592 1.00 84.69 200 PHE A C 1
ATOM 1627 O O . PHE A 1 200 ? -19.310 7.138 11.185 1.00 84.69 200 PHE A O 1
ATOM 1634 N N . TYR A 1 201 ? -18.835 9.325 11.200 1.00 88.31 201 TYR A N 1
ATOM 1635 C CA . TYR A 1 201 ? -17.707 9.231 10.283 1.00 88.31 201 TYR A CA 1
ATOM 1636 C C . TYR A 1 201 ? -16.414 9.383 11.058 1.00 88.31 201 TYR A C 1
ATOM 1638 O O . TYR A 1 201 ? -16.360 10.127 12.037 1.00 88.31 201 TYR A O 1
ATOM 1646 N N . ILE A 1 202 ? -15.358 8.719 10.604 1.00 89.25 202 ILE A N 1
ATOM 1647 C CA . ILE A 1 202 ? -14.030 8.927 11.176 1.00 89.25 202 ILE A CA 1
ATOM 1648 C C . ILE A 1 202 ? -13.453 10.248 10.667 1.00 89.25 202 ILE A C 1
ATOM 1650 O O . ILE A 1 202 ? -13.376 10.480 9.465 1.00 89.25 202 ILE A O 1
ATOM 1654 N N . ASN A 1 203 ? -13.038 11.118 11.580 1.00 88.38 203 ASN A N 1
ATOM 1655 C CA . ASN A 1 203 ? -12.476 12.425 11.286 1.00 88.38 203 ASN A CA 1
ATOM 1656 C C . ASN A 1 203 ? -11.011 12.301 10.862 1.00 88.38 203 ASN A C 1
ATOM 1658 O O . ASN A 1 203 ? -10.115 12.138 11.697 1.00 88.38 203 ASN A O 1
ATOM 1662 N N . LYS A 1 204 ? -10.757 12.439 9.559 1.00 86.88 204 LYS A N 1
ATOM 1663 C CA . LYS A 1 204 ? -9.413 12.346 8.986 1.00 86.88 204 LYS A CA 1
ATOM 1664 C C . LYS A 1 204 ? -8.449 13.386 9.567 1.00 86.88 204 LYS A C 1
ATOM 1666 O O . LYS A 1 204 ? -7.279 13.074 9.737 1.00 86.88 204 LYS A O 1
ATOM 1671 N N . ASN A 1 205 ? -8.938 14.576 9.935 1.00 85.81 205 ASN A N 1
ATOM 1672 C CA . ASN A 1 205 ? -8.108 15.678 10.443 1.00 85.81 205 ASN A CA 1
ATOM 1673 C C . ASN A 1 205 ? -7.576 15.432 11.866 1.00 85.81 205 ASN A C 1
ATOM 1675 O O . ASN A 1 205 ? -6.566 16.012 12.256 1.00 85.81 205 ASN A O 1
ATOM 1679 N N . VAL A 1 206 ? -8.249 14.589 12.653 1.00 86.25 206 VAL A N 1
ATOM 1680 C CA . VAL A 1 206 ? -7.779 14.203 13.995 1.00 86.25 206 VAL A CA 1
ATOM 1681 C C . VAL A 1 206 ? -6.687 13.147 13.860 1.00 86.25 206 VAL A C 1
ATOM 1683 O O . VAL A 1 206 ? -5.582 13.288 14.377 1.00 86.25 206 VAL A O 1
ATOM 1686 N N . ILE A 1 207 ? -6.959 12.118 13.063 1.00 85.62 207 ILE A N 1
ATOM 1687 C CA . ILE A 1 207 ? -6.064 10.967 12.906 1.00 85.62 207 ILE A CA 1
ATOM 1688 C C . ILE A 1 207 ? -4.828 11.271 12.041 1.00 85.62 207 ILE A C 1
ATOM 1690 O O . ILE A 1 207 ? -3.904 10.459 11.977 1.00 85.62 207 ILE A O 1
ATOM 1694 N N . THR A 1 208 ? -4.785 12.437 11.380 1.00 76.69 208 THR A N 1
ATOM 1695 C CA . THR A 1 208 ? -3.582 12.952 10.710 1.00 76.69 208 THR A CA 1
ATOM 1696 C C . THR A 1 208 ? -2.483 13.365 11.672 1.00 76.69 208 THR A C 1
ATOM 1698 O O . THR A 1 208 ? -1.333 13.392 11.230 1.00 76.69 208 THR A O 1
ATOM 1701 N N . ASP A 1 209 ? -2.790 13.727 12.926 1.00 80.50 209 ASP A N 1
ATOM 1702 C CA . ASP A 1 209 ? -1.766 14.254 13.829 1.00 80.50 209 ASP A CA 1
ATOM 1703 C C . ASP A 1 209 ? -0.751 13.148 14.169 1.00 80.50 209 ASP A C 1
ATOM 1705 O O . ASP A 1 209 ? -1.066 12.216 14.917 1.00 80.50 209 ASP A O 1
ATOM 1709 N N . PRO A 1 210 ? 0.496 13.233 13.661 1.00 76.31 210 PRO A N 1
ATOM 1710 C CA . PRO A 1 210 ? 1.497 12.209 13.906 1.00 76.31 210 PRO A CA 1
ATOM 1711 C C . PRO A 1 210 ? 1.957 12.178 15.367 1.00 76.31 210 PRO A C 1
ATOM 1713 O O . PRO A 1 210 ? 2.705 11.270 15.732 1.00 76.31 210 PRO A O 1
ATOM 1716 N N . LYS A 1 211 ? 1.596 13.160 16.200 1.00 80.69 211 LYS A N 1
ATOM 1717 C CA . LYS A 1 211 ? 1.866 13.141 17.641 1.00 80.69 211 LYS A CA 1
ATOM 1718 C C . LYS A 1 211 ? 0.860 12.280 18.390 1.00 80.69 211 LYS A C 1
ATOM 1720 O O . LYS A 1 211 ? 1.256 11.621 19.346 1.00 80.69 211 LYS A O 1
ATOM 1725 N N . GLU A 1 212 ? -0.385 12.247 17.933 1.00 84.25 212 GLU A N 1
ATOM 1726 C CA . GLU A 1 212 ? -1.477 11.561 18.622 1.00 84.25 212 GLU A CA 1
ATOM 1727 C C . GLU A 1 212 ? -1.761 10.182 18.040 1.00 84.25 212 GLU A C 1
ATOM 1729 O O . GLU A 1 212 ? -2.003 9.253 18.800 1.00 84.25 212 GLU A O 1
ATOM 1734 N N . TYR A 1 213 ? -1.656 10.001 16.722 1.00 88.12 213 TYR A N 1
ATOM 1735 C CA . TYR A 1 213 ? -2.022 8.748 16.067 1.00 88.12 213 TYR A CA 1
ATOM 1736 C C . TYR A 1 213 ? -0.897 8.173 15.201 1.00 88.12 213 TYR A C 1
ATOM 1738 O O . TYR A 1 213 ? -0.004 8.869 14.706 1.00 88.12 213 TYR A O 1
ATOM 1746 N N . ILE A 1 214 ? -0.913 6.851 15.032 1.00 89.50 214 ILE A N 1
ATOM 1747 C CA . ILE A 1 214 ? -0.011 6.127 14.136 1.00 89.50 214 ILE A CA 1
ATOM 1748 C C . ILE A 1 214 ? -0.746 5.029 13.385 1.00 89.50 214 ILE A C 1
ATOM 1750 O O . ILE A 1 214 ? -1.532 4.283 13.963 1.00 89.50 214 ILE A O 1
ATOM 1754 N N . PHE A 1 215 ? -0.428 4.914 12.098 1.00 90.88 215 PHE A N 1
ATOM 1755 C CA . PHE A 1 215 ? -0.808 3.763 11.298 1.00 90.88 215 PHE A CA 1
ATOM 1756 C C . PHE A 1 215 ? 0.274 2.688 11.403 1.00 90.88 215 PHE A C 1
ATOM 1758 O O . PHE A 1 215 ? 1.454 2.968 11.169 1.00 90.88 215 PHE A O 1
ATOM 1765 N N . VAL A 1 216 ? -0.128 1.467 11.738 1.00 91.06 216 VAL A N 1
ATOM 1766 C CA . VAL A 1 216 ? 0.753 0.302 11.864 1.00 91.06 216 VAL A CA 1
ATOM 1767 C C . VAL A 1 216 ? 0.238 -0.792 10.946 1.00 91.06 216 VAL A C 1
ATOM 1769 O O . VAL A 1 216 ? -0.952 -1.085 10.950 1.00 91.06 216 VAL A O 1
ATOM 1772 N N . ILE A 1 217 ? 1.133 -1.405 10.172 1.00 93.06 217 ILE A N 1
ATOM 1773 C CA . ILE A 1 217 ? 0.795 -2.567 9.353 1.00 93.06 217 ILE A CA 1
ATOM 1774 C C . ILE A 1 217 ? 1.342 -3.848 9.976 1.00 93.06 217 ILE A C 1
ATOM 1776 O O . ILE A 1 217 ? 2.495 -3.905 10.410 1.00 93.06 217 ILE A O 1
ATOM 1780 N N . THR A 1 218 ? 0.511 -4.881 9.990 1.00 92.44 218 THR A N 1
ATOM 1781 C CA . THR A 1 218 ? 0.871 -6.240 10.394 1.00 92.44 218 THR A CA 1
ATOM 1782 C C . THR A 1 218 ? 0.447 -7.234 9.320 1.00 92.44 218 THR A C 1
ATOM 1784 O O . THR A 1 218 ? -0.364 -6.944 8.437 1.00 92.44 218 THR A O 1
ATOM 1787 N N . ARG A 1 219 ? 0.977 -8.448 9.427 1.00 90.31 219 ARG A N 1
ATOM 1788 C CA . ARG A 1 219 ? 0.386 -9.624 8.789 1.00 90.31 219 ARG A CA 1
ATOM 1789 C C . ARG A 1 219 ? -1.006 -9.901 9.365 1.00 90.31 219 ARG A C 1
ATOM 1791 O O . ARG A 1 219 ? -1.352 -9.388 10.432 1.00 90.31 219 ARG A O 1
ATOM 1798 N N . PHE A 1 220 ? -1.764 -10.761 8.687 1.00 87.81 220 PHE A N 1
ATOM 1799 C CA . PHE A 1 220 ? -3.089 -11.201 9.138 1.00 87.81 220 PHE A CA 1
ATOM 1800 C C . PHE A 1 220 ? -3.095 -11.832 10.543 1.00 87.81 220 PHE A C 1
ATOM 1802 O O . PHE A 1 220 ? -4.044 -11.648 11.296 1.00 87.81 220 PHE A O 1
ATOM 1809 N N . ASP A 1 221 ? -2.016 -12.521 10.927 1.00 87.06 221 ASP A N 1
ATOM 1810 C CA . ASP A 1 221 ? -1.816 -13.124 12.253 1.00 87.06 221 ASP A CA 1
ATOM 1811 C C . ASP A 1 221 ? -1.258 -12.135 13.298 1.00 87.06 221 ASP A C 1
ATOM 1813 O O . ASP A 1 221 ? -0.707 -12.543 14.320 1.00 87.06 221 ASP A O 1
ATOM 1817 N N . ASN A 1 222 ? -1.367 -10.828 13.035 1.00 86.88 222 ASN A N 1
ATOM 1818 C CA . ASN A 1 222 ? -0.908 -9.722 13.884 1.00 86.88 222 ASN A CA 1
ATOM 1819 C C . ASN A 1 222 ? 0.603 -9.692 14.156 1.00 86.88 222 ASN A C 1
ATOM 1821 O O . ASN A 1 222 ? 1.074 -8.938 15.010 1.00 86.88 222 ASN A O 1
ATOM 1825 N N . LYS A 1 223 ? 1.393 -10.468 13.407 1.00 87.19 223 LYS A N 1
ATOM 1826 C CA . LYS A 1 223 ? 2.855 -10.400 13.466 1.00 87.19 223 LYS A CA 1
ATOM 1827 C C . LYS A 1 223 ? 3.382 -9.218 12.659 1.00 87.19 223 LYS A C 1
ATOM 1829 O O . LYS A 1 223 ? 2.783 -8.789 11.671 1.00 87.19 223 LYS A O 1
ATOM 1834 N N . ILE A 1 224 ? 4.545 -8.718 13.070 1.00 84.31 224 ILE A N 1
ATOM 1835 C CA . ILE A 1 224 ? 5.246 -7.626 12.390 1.00 84.31 224 ILE A CA 1
ATOM 1836 C C . ILE A 1 224 ? 5.472 -8.002 10.921 1.00 84.31 224 ILE A C 1
ATOM 1838 O O . ILE A 1 224 ? 5.956 -9.093 10.607 1.00 84.31 224 ILE A O 1
ATOM 1842 N N . VAL A 1 225 ? 5.123 -7.078 10.027 1.00 81.38 225 VAL A N 1
ATOM 1843 C CA . VAL A 1 225 ? 5.549 -7.134 8.630 1.00 81.38 225 VAL A CA 1
ATOM 1844 C C . VAL A 1 225 ? 7.066 -6.969 8.627 1.00 81.38 225 VAL A C 1
ATOM 1846 O O . VAL A 1 225 ? 7.556 -5.921 9.033 1.00 81.38 225 VAL A O 1
ATOM 1849 N N . GLY A 1 226 ? 7.796 -8.026 8.261 1.00 79.12 226 GLY A N 1
ATOM 1850 C CA . GLY A 1 226 ? 9.257 -8.010 8.155 1.00 79.12 226 GLY A CA 1
ATOM 1851 C C . GLY A 1 226 ? 9.727 -7.162 6.968 1.00 79.12 226 GLY A C 1
ATOM 1852 O O . GLY A 1 226 ? 9.369 -6.002 6.837 1.00 79.12 226 GLY A O 1
ATOM 1853 N N . ASN A 1 227 ? 10.497 -7.741 6.048 1.00 80.25 227 ASN A N 1
ATOM 1854 C CA . ASN A 1 227 ? 11.047 -7.012 4.892 1.00 80.25 227 ASN A CA 1
ATOM 1855 C C . ASN A 1 227 ? 10.083 -6.899 3.689 1.00 80.25 227 ASN A C 1
ATOM 1857 O O . ASN A 1 227 ? 10.531 -6.746 2.554 1.00 80.25 227 ASN A O 1
ATOM 1861 N N . ASP A 1 228 ? 8.768 -6.981 3.904 1.00 85.81 228 ASP A N 1
ATOM 1862 C CA . ASP A 1 228 ? 7.785 -6.909 2.817 1.00 85.81 228 ASP A CA 1
ATOM 1863 C C . ASP A 1 228 ? 7.574 -5.452 2.369 1.00 85.81 228 ASP A C 1
ATOM 1865 O O . ASP A 1 228 ? 6.857 -4.663 2.992 1.00 85.81 228 ASP A O 1
ATOM 1869 N N . LYS A 1 229 ? 8.221 -5.087 1.258 1.00 88.44 229 LYS A N 1
ATOM 1870 C CA . LYS A 1 229 ? 8.118 -3.753 0.659 1.00 88.44 229 LYS A CA 1
ATOM 1871 C C . LYS A 1 229 ? 6.679 -3.409 0.258 1.00 88.44 229 LYS A C 1
ATOM 1873 O O . LYS A 1 229 ? 6.273 -2.263 0.448 1.00 88.44 229 LYS A O 1
ATOM 1878 N N . GLN A 1 230 ? 5.919 -4.368 -0.276 1.00 87.81 230 GLN A N 1
ATOM 1879 C CA . GLN A 1 230 ? 4.560 -4.122 -0.771 1.00 87.81 230 GLN A CA 1
ATOM 1880 C C . GLN A 1 230 ? 3.608 -3.791 0.373 1.00 87.81 230 GLN A C 1
ATOM 1882 O O . GLN A 1 230 ? 2.805 -2.869 0.263 1.00 87.81 230 GLN A O 1
ATOM 1887 N N . ALA A 1 231 ? 3.770 -4.458 1.512 1.00 90.12 231 ALA A N 1
ATOM 1888 C CA . ALA A 1 231 ? 3.042 -4.133 2.728 1.00 90.12 231 ALA A CA 1
ATOM 1889 C C . ALA A 1 231 ? 3.321 -2.685 3.192 1.00 90.12 231 ALA A C 1
ATOM 1891 O O . ALA A 1 231 ? 2.400 -1.916 3.472 1.00 90.12 231 ALA A O 1
ATOM 1892 N N . TYR A 1 232 ? 4.579 -2.237 3.208 1.00 91.94 232 TYR A N 1
ATOM 1893 C CA . TYR A 1 232 ? 4.874 -0.839 3.554 1.00 91.94 232 TYR A CA 1
ATOM 1894 C C . TYR A 1 232 ? 4.372 0.172 2.513 1.00 91.94 232 TYR A C 1
ATOM 1896 O O . TYR A 1 232 ? 4.004 1.293 2.876 1.00 91.94 232 TYR A O 1
ATOM 1904 N N . GLU A 1 233 ? 4.350 -0.187 1.228 1.00 91.56 233 GLU A N 1
ATOM 1905 C CA . GLU A 1 233 ? 3.717 0.630 0.187 1.00 91.56 233 GLU A CA 1
ATOM 1906 C C . GLU A 1 233 ? 2.195 0.702 0.376 1.00 91.56 233 GLU A C 1
ATOM 1908 O O . GLU A 1 233 ? 1.633 1.792 0.273 1.00 91.56 233 GLU A O 1
ATOM 1913 N N . LEU A 1 234 ? 1.549 -0.399 0.773 1.00 93.31 234 LEU A N 1
ATOM 1914 C CA . LEU A 1 234 ? 0.135 -0.431 1.149 1.00 93.31 234 LEU A CA 1
ATOM 1915 C C . LEU A 1 234 ? -0.151 0.474 2.352 1.00 93.31 234 LEU A C 1
ATOM 1917 O O . LEU A 1 234 ? -1.098 1.254 2.320 1.00 93.31 234 LEU A O 1
ATOM 1921 N N . LEU A 1 235 ? 0.685 0.440 3.393 1.00 93.12 235 LEU A N 1
ATOM 1922 C CA . LEU A 1 235 ? 0.542 1.325 4.553 1.00 93.12 235 LEU A CA 1
ATOM 1923 C C . LEU A 1 235 ? 0.576 2.807 4.146 1.00 93.12 235 LEU A C 1
ATOM 1925 O O . LEU A 1 235 ? -0.249 3.603 4.598 1.00 93.12 235 LEU A O 1
ATOM 1929 N N . LYS A 1 236 ? 1.524 3.181 3.277 1.00 91.75 236 LYS A N 1
ATOM 1930 C CA . LYS A 1 236 ? 1.619 4.546 2.734 1.00 91.75 236 LYS A CA 1
ATOM 1931 C C . LYS A 1 236 ? 0.392 4.896 1.897 1.00 91.75 236 LYS A C 1
ATOM 1933 O O . LYS A 1 236 ? -0.120 6.004 2.028 1.00 91.75 236 LYS A O 1
ATOM 1938 N N . PHE A 1 237 ? -0.076 3.960 1.073 1.00 92.81 237 PHE A N 1
ATOM 1939 C CA . PHE A 1 237 ? -1.280 4.122 0.269 1.00 92.81 237 PHE A CA 1
ATOM 1940 C C . PHE A 1 237 ? -2.506 4.379 1.145 1.00 92.81 237 PHE A C 1
ATOM 1942 O O . PHE A 1 237 ? -3.153 5.397 0.951 1.00 92.81 237 PHE A O 1
ATOM 1949 N N . VAL A 1 238 ? -2.784 3.535 2.145 1.00 91.56 238 VAL A N 1
ATOM 1950 C CA . VAL A 1 238 ? -3.943 3.688 3.045 1.00 91.56 238 VAL A CA 1
ATOM 1951 C C . VAL A 1 238 ? -3.909 5.031 3.759 1.00 91.56 238 VAL A C 1
ATOM 1953 O O . VAL A 1 238 ? -4.912 5.742 3.793 1.00 91.56 238 VAL A O 1
ATOM 1956 N N . LYS A 1 239 ? -2.737 5.401 4.285 1.00 90.00 239 LYS A N 1
ATOM 1957 C CA . LYS A 1 239 ? -2.541 6.692 4.937 1.00 90.00 239 LYS A CA 1
ATOM 1958 C C . LYS A 1 239 ? -2.879 7.842 3.985 1.00 90.00 239 LYS A C 1
ATOM 1960 O O . LYS A 1 239 ? -3.663 8.707 4.343 1.00 90.00 239 LYS A O 1
ATOM 1965 N N . ASN A 1 240 ? -2.307 7.851 2.783 1.00 88.81 240 ASN A N 1
ATOM 1966 C CA . ASN A 1 240 ? -2.493 8.957 1.844 1.00 88.81 240 ASN A CA 1
ATOM 1967 C C . ASN A 1 240 ? -3.912 8.991 1.257 1.00 88.81 240 ASN A C 1
ATOM 1969 O O . ASN A 1 240 ? -4.497 10.066 1.163 1.00 88.81 240 ASN A O 1
ATOM 1973 N N . ALA A 1 241 ? -4.469 7.829 0.903 1.00 85.50 241 ALA A N 1
ATOM 1974 C CA . ALA A 1 241 ? -5.812 7.681 0.346 1.00 85.50 241 ALA A CA 1
ATOM 1975 C C . ALA A 1 241 ? -6.863 8.264 1.283 1.00 85.50 241 ALA A C 1
ATOM 1977 O O . ALA A 1 241 ? -7.728 9.016 0.845 1.00 85.50 241 ALA A O 1
ATOM 1978 N N . GLY A 1 242 ? -6.736 7.984 2.581 1.00 79.31 242 GLY A N 1
ATOM 1979 C CA . GLY A 1 242 ? -7.638 8.523 3.587 1.00 79.31 242 GLY A CA 1
ATOM 1980 C C . GLY A 1 242 ? -7.581 10.036 3.773 1.00 79.31 242 GLY A C 1
ATOM 1981 O O . GLY A 1 242 ? -8.474 10.590 4.414 1.00 79.31 242 GLY A O 1
ATOM 1982 N N . PHE A 1 243 ? -6.579 10.715 3.207 1.00 76.75 243 PHE A N 1
ATOM 1983 C CA . PHE A 1 243 ? -6.449 12.172 3.247 1.00 76.75 243 PHE A CA 1
ATOM 1984 C C . PHE A 1 243 ? -6.873 12.828 1.934 1.00 76.75 243 PHE A C 1
ATOM 1986 O O . PHE A 1 243 ? -7.681 13.763 1.958 1.00 76.75 243 PHE A O 1
ATOM 1993 N N . ASP A 1 244 ? -6.368 12.315 0.813 1.00 79.56 244 ASP A N 1
ATOM 1994 C CA . ASP A 1 244 ? -6.647 12.801 -0.535 1.00 79.56 244 ASP A CA 1
ATOM 1995 C C . ASP A 1 244 ? -6.770 11.622 -1.508 1.00 79.56 244 ASP A C 1
ATOM 1997 O O . ASP A 1 244 ? -5.782 11.123 -2.043 1.00 79.56 244 ASP A O 1
ATOM 2001 N N . LYS A 1 245 ? -8.007 11.191 -1.771 1.00 77.62 245 LYS A N 1
ATOM 2002 C CA . LYS A 1 245 ? -8.290 10.094 -2.709 1.00 77.62 245 LYS A CA 1
ATOM 2003 C C . LYS A 1 245 ? -7.911 10.420 -4.160 1.00 77.62 245 LYS A C 1
ATOM 2005 O O . LYS A 1 245 ? -7.730 9.503 -4.950 1.00 77.62 245 LYS A O 1
ATOM 2010 N N . THR A 1 246 ? -7.787 11.698 -4.529 1.00 76.38 246 THR A N 1
ATOM 2011 C CA . THR A 1 246 ? -7.599 12.110 -5.934 1.00 76.38 246 THR A CA 1
ATOM 2012 C C . THR A 1 246 ? -6.145 12.132 -6.388 1.00 76.38 246 THR A C 1
ATOM 2014 O O . THR A 1 246 ? -5.876 11.962 -7.574 1.00 76.38 246 THR A O 1
ATOM 2017 N N . SER A 1 247 ? -5.198 12.325 -5.467 1.00 75.19 247 SER A N 1
ATOM 2018 C CA . SER A 1 247 ? -3.765 12.380 -5.789 1.00 75.19 247 SER A CA 1
ATOM 2019 C C . SER A 1 247 ? -3.036 11.050 -5.583 1.00 75.19 247 SER A C 1
ATOM 2021 O O . SER A 1 247 ? -1.836 10.944 -5.855 1.00 75.19 247 SER A O 1
ATOM 2023 N N . VAL A 1 248 ? -3.738 10.019 -5.109 1.00 83.06 248 VAL A N 1
ATOM 2024 C CA . VAL A 1 248 ? -3.120 8.759 -4.694 1.00 83.06 248 VAL A CA 1
ATOM 2025 C C . VAL A 1 248 ? -3.088 7.755 -5.837 1.00 83.06 248 VAL A C 1
ATOM 2027 O O . VAL A 1 248 ? -4.098 7.398 -6.430 1.00 83.06 248 VAL A O 1
ATOM 2030 N N . ASN A 1 249 ? -1.884 7.264 -6.127 1.00 83.12 249 ASN A N 1
ATOM 2031 C CA . ASN A 1 249 ? -1.659 6.240 -7.136 1.00 83.12 249 ASN A CA 1
ATOM 2032 C C . ASN A 1 249 ? -2.063 4.851 -6.604 1.00 83.12 249 ASN A C 1
ATOM 2034 O O . ASN A 1 249 ? -1.597 4.430 -5.545 1.00 83.12 249 ASN A O 1
ATOM 2038 N N . LEU A 1 250 ? -2.872 4.123 -7.378 1.00 87.75 250 LEU A N 1
ATOM 2039 C CA . LEU A 1 250 ? -3.319 2.751 -7.097 1.00 87.75 250 LEU A CA 1
ATOM 2040 C C . LEU A 1 250 ? -2.226 1.683 -7.287 1.00 87.75 250 LEU A C 1
ATOM 2042 O O . LEU A 1 250 ? -2.473 0.496 -7.077 1.00 87.75 250 LEU A O 1
ATOM 2046 N N . SER A 1 251 ? -1.005 2.075 -7.660 1.00 87.12 251 SER A N 1
ATOM 2047 C CA . SER A 1 251 ? 0.119 1.165 -7.897 1.00 87.12 251 SER A CA 1
ATOM 2048 C C . SER A 1 251 ? 0.385 0.216 -6.731 1.00 87.12 251 SER A C 1
ATOM 2050 O O . SER A 1 251 ? 0.692 -0.945 -6.974 1.00 87.12 251 SER A O 1
ATOM 2052 N N . ALA A 1 252 ? 0.219 0.659 -5.481 1.00 89.00 252 ALA A N 1
ATOM 2053 C CA . ALA A 1 252 ? 0.404 -0.199 -4.309 1.00 89.00 252 ALA A CA 1
ATOM 2054 C C . ALA A 1 252 ? -0.587 -1.381 -4.288 1.00 89.00 252 ALA A C 1
ATOM 2056 O O . ALA A 1 252 ? -0.186 -2.514 -4.035 1.00 89.00 252 ALA A O 1
ATOM 2057 N N . ILE A 1 253 ? -1.860 -1.129 -4.613 1.00 91.31 253 ILE A N 1
ATOM 2058 C CA . ILE A 1 253 ? -2.908 -2.157 -4.698 1.00 91.31 253 ILE A CA 1
ATOM 2059 C C . ILE A 1 253 ? -2.645 -3.077 -5.892 1.00 91.31 253 ILE A C 1
ATOM 2061 O O . ILE A 1 253 ? -2.611 -4.300 -5.749 1.00 91.31 253 ILE A O 1
ATOM 2065 N N . TYR A 1 254 ? -2.397 -2.496 -7.068 1.00 89.62 254 TYR A N 1
ATOM 2066 C CA . TYR A 1 254 ? -2.207 -3.276 -8.289 1.00 89.62 254 TYR A CA 1
ATOM 2067 C C . TYR A 1 254 ? -0.919 -4.097 -8.294 1.00 89.62 254 TYR A C 1
ATOM 2069 O O . TYR A 1 254 ? -0.921 -5.188 -8.851 1.00 89.62 254 TYR A O 1
ATOM 2077 N N . ASN A 1 255 ? 0.161 -3.641 -7.656 1.00 89.56 255 ASN A N 1
ATOM 2078 C CA . ASN A 1 255 ? 1.392 -4.426 -7.542 1.00 89.56 255 ASN A CA 1
ATOM 2079 C C . ASN A 1 255 ? 1.162 -5.717 -6.739 1.00 89.56 255 ASN A C 1
ATOM 2081 O O . ASN A 1 255 ? 1.651 -6.775 -7.140 1.00 89.56 255 ASN A O 1
ATOM 2085 N N . ILE A 1 256 ? 0.382 -5.655 -5.653 1.00 90.25 256 ILE A N 1
ATOM 2086 C CA . ILE A 1 256 ? 0.019 -6.838 -4.858 1.00 90.25 256 ILE A CA 1
ATOM 2087 C C . ILE A 1 256 ? -0.864 -7.780 -5.686 1.00 90.25 256 ILE A C 1
ATOM 2089 O O . ILE A 1 256 ? -0.559 -8.966 -5.806 1.00 90.25 256 I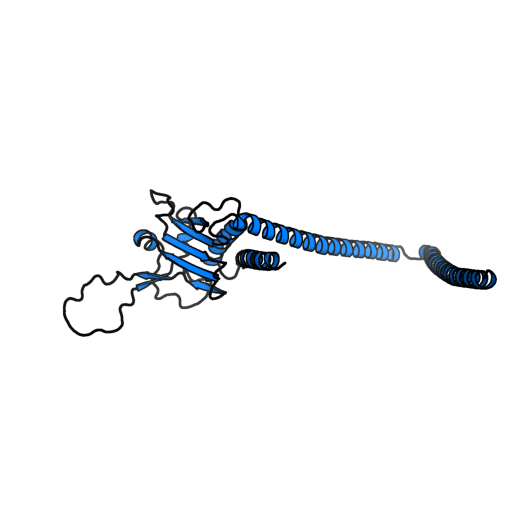LE A O 1
ATOM 2093 N N . LEU A 1 257 ? -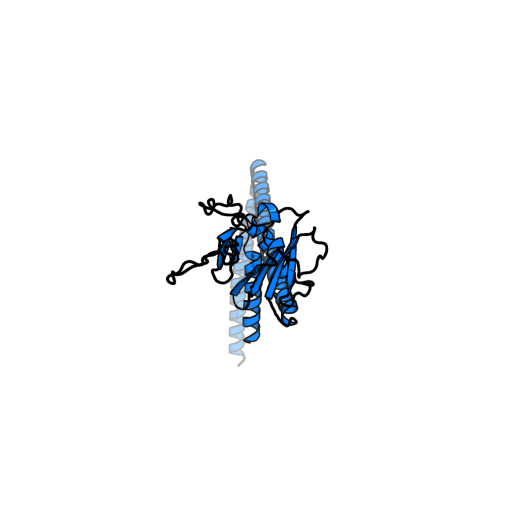1.917 -7.254 -6.323 1.00 91.81 257 LEU A N 1
ATOM 2094 C CA . LEU A 1 257 ? -2.810 -8.051 -7.176 1.00 91.81 257 LEU A CA 1
ATOM 2095 C C . LEU A 1 257 ? -2.056 -8.715 -8.338 1.00 91.81 257 LEU A C 1
ATOM 2097 O O . LEU A 1 257 ? -2.230 -9.904 -8.595 1.00 91.81 257 LEU A O 1
ATOM 2101 N N . TYR A 1 258 ? -1.158 -7.976 -8.987 1.00 89.38 258 TYR A N 1
ATOM 2102 C CA . TYR A 1 258 ? -0.319 -8.499 -10.059 1.00 89.38 258 TYR A CA 1
ATOM 2103 C C . TYR A 1 258 ? 0.628 -9.595 -9.559 1.00 89.38 258 TYR A C 1
ATOM 2105 O O . TYR A 1 258 ? 0.853 -10.576 -10.260 1.00 89.38 258 TYR A O 1
ATOM 2113 N N . SER A 1 259 ? 1.153 -9.470 -8.337 1.00 88.31 259 SER A N 1
ATOM 2114 C CA . SER A 1 259 ? 1.989 -10.510 -7.724 1.00 88.31 259 SER A CA 1
ATOM 2115 C C . SER A 1 259 ? 1.208 -11.809 -7.517 1.00 88.31 259 SER A C 1
ATOM 2117 O O . SER A 1 259 ? 1.708 -12.888 -7.836 1.00 88.31 259 SER A O 1
ATOM 2119 N N . ILE A 1 260 ? -0.048 -11.713 -7.072 1.00 89.94 260 ILE A N 1
ATOM 2120 C CA . ILE A 1 260 ? -0.949 -12.864 -6.927 1.00 89.94 260 ILE A CA 1
ATOM 2121 C C . ILE A 1 260 ? -1.225 -13.522 -8.282 1.00 89.94 260 ILE A C 1
ATOM 2123 O O . ILE A 1 260 ? -1.150 -14.746 -8.400 1.00 89.94 260 ILE A O 1
ATOM 2127 N N . ASP A 1 261 ? -1.547 -12.735 -9.306 1.00 87.44 261 ASP A N 1
ATOM 2128 C CA . ASP A 1 261 ? -1.871 -13.278 -10.626 1.00 87.44 261 ASP A CA 1
ATOM 2129 C C . ASP A 1 261 ? -0.639 -13.877 -11.320 1.00 87.44 261 ASP A C 1
ATOM 2131 O O . ASP A 1 261 ? -0.730 -14.950 -11.918 1.00 87.44 261 ASP A O 1
ATOM 2135 N N . ASN A 1 262 ? 0.540 -13.267 -11.163 1.00 86.19 262 ASN A N 1
ATOM 2136 C CA . ASN A 1 262 ? 1.793 -13.830 -11.663 1.00 86.19 262 ASN A CA 1
ATOM 2137 C C . ASN A 1 262 ? 2.119 -15.172 -10.987 1.00 86.19 262 ASN A C 1
ATOM 2139 O O . ASN A 1 262 ? 2.470 -16.137 -11.667 1.00 86.19 262 ASN A O 1
ATOM 2143 N N . LYS A 1 263 ? 1.911 -15.272 -9.666 1.00 85.94 263 LYS A N 1
ATOM 2144 C CA . LYS A 1 263 ? 2.055 -16.532 -8.927 1.00 85.94 263 LYS A CA 1
ATOM 2145 C C . LYS A 1 263 ? 1.127 -17.619 -9.476 1.00 85.94 263 LYS A C 1
ATOM 2147 O O . LYS A 1 263 ? 1.596 -18.717 -9.770 1.00 85.94 263 LYS A O 1
ATOM 2152 N N . LYS A 1 264 ? -0.163 -17.322 -9.675 1.00 84.81 264 LYS A N 1
ATOM 2153 C CA . LYS A 1 264 ? -1.124 -18.284 -10.254 1.00 84.81 264 LYS A CA 1
ATOM 2154 C C . LYS A 1 264 ? -0.674 -18.786 -11.624 1.00 84.81 264 LYS A C 1
ATOM 2156 O O . LYS A 1 264 ? -0.790 -19.973 -11.901 1.00 84.81 264 LYS A O 1
ATOM 2161 N N . ASN A 1 265 ? -0.144 -17.899 -12.462 1.00 79.94 265 ASN A N 1
ATOM 2162 C CA . ASN A 1 265 ? 0.320 -18.267 -13.797 1.00 79.94 265 ASN A CA 1
ATOM 2163 C C . ASN A 1 265 ? 1.606 -19.107 -13.757 1.00 79.94 265 ASN A C 1
ATOM 2165 O O . ASN A 1 265 ? 1.759 -20.009 -14.574 1.00 79.94 265 ASN A O 1
ATOM 2169 N N . SER A 1 266 ? 2.501 -18.868 -12.791 1.00 74.12 266 SER A N 1
ATOM 2170 C CA . SER A 1 266 ? 3.728 -19.664 -12.630 1.00 74.12 266 SER A CA 1
ATOM 2171 C C . SER A 1 266 ? 3.494 -21.105 -12.164 1.00 74.12 266 SER A C 1
ATOM 2173 O O . SER A 1 266 ? 4.320 -21.962 -12.448 1.00 74.12 266 SER A O 1
ATOM 2175 N N . THR A 1 267 ? 2.375 -21.402 -11.492 1.00 62.84 267 THR A N 1
ATOM 2176 C CA . THR A 1 267 ? 2.049 -22.765 -11.028 1.00 62.84 267 THR A CA 1
ATOM 2177 C C . THR A 1 267 ? 1.269 -23.601 -12.048 1.00 62.84 267 THR A C 1
ATOM 2179 O O . THR A 1 267 ? 0.947 -24.751 -11.767 1.00 62.84 267 THR A O 1
ATOM 2182 N N . VAL A 1 268 ? 0.900 -23.024 -13.198 1.00 55.94 268 VAL A N 1
ATOM 2183 C CA . VAL A 1 268 ? 0.111 -23.682 -14.263 1.00 55.94 268 VAL A CA 1
ATOM 2184 C C . VAL A 1 268 ? 1.011 -24.281 -15.366 1.00 55.94 268 VAL A C 1
ATOM 2186 O O . VAL A 1 268 ? 0.509 -24.846 -16.336 1.00 55.94 268 VAL A O 1
ATOM 2189 N N . ILE A 1 269 ? 2.337 -24.207 -15.206 1.00 41.09 269 ILE A N 1
ATOM 2190 C CA . ILE A 1 269 ? 3.352 -24.827 -16.077 1.00 41.09 269 ILE A CA 1
ATOM 2191 C C . ILE A 1 269 ? 3.908 -26.072 -15.385 1.00 41.09 269 ILE A C 1
ATOM 2193 O O . ILE A 1 269 ? 4.063 -27.102 -16.078 1.00 41.09 269 ILE A O 1
#

pLDDT: mean 76.84, std 15.54, range [31.92, 96.0]

Organism: NCBI:txid1070528

Radius of gyration: 35.11 Å; chains: 1; bounding box: 83×67×94 Å

Secondary structure (DSSP, 8-state):
-HHHHHHHHHHHHHHHHHHHHHHHHHHHHHHHHHHHHHHHHTTS-HHHHHHHHHHHHHHHHHHHHHHHHHHHHHHHHHHHHHHHHHHHHHHHTSSSTTEEEEEEEETTSS--STTSEEEEEEEETTTTEEEEEE--HHHHHTTEEE-S-----STT--B-EEEETTTTEEEE-EEEETTSS-S---S-----S---PEEEEEBHHHHT-TTTEEEEEEETTS-B--S-HHHHHHHHHHHHHTT-TTS--THHHHHHHHHHHHHHHHTT-

Foldseek 3Di:
DPPVVVVVVVVVVVVVVVVVVVVVVVVCVVVVVVVVCVVCVVVDDPVVVVVVVVVVVVVVVVVVVVVCVVVVVVVVVVVLVVLLVVLLVLQVPDPQRLKKKKFKAWPPDPDRDPLRTQKIWIDRLPVQFTDIDGHDPVSVVVFWDADPDDPDPDLPDQFFWFQGSVVRDIDTDKDFDLCPDDPPDPDDDDDDDDSGGGIIGGGLVVQPPPNTIDIAMDGPVRHHDDPNPLSVVVSVQSNVCRNPVPPGDCCSVVSSNVSVVVVVVVVVD

Sequence (269 aa):
MDIQEKSSFSEILNIINIYLSGFEAYSYYILYSLSNVSNNTYNLSLYQHLIILIFIALVIFILVVMYYDVIYREASNIKRCKEIEQAIEINDNLEYPFRYNVYLINKNTVDKSLSNFSFCLQYDFVAKTTNVVFGENRTVSDIIISQDKVENDDNSSPGFVYYNLATDNYEYLIYTDIDSDNGKNKGGVSASRDSLGKTFYINKNVITDPKEYIFVITRFDNKIVGNDKQAYELLKFVKNAGFDKTSVNLSAIYNILYSIDNKKNSTVI